Protein 3JYN (pdb70)

Solvent-accessible surface area: 13890 Å² total; per-residue (Å²): 162,7,67,43,4,18,0,58,75,70,26,23,34,138,17,20,80,77,51,67,30,137,40,133,92,40,31,76,101,14,0,11,0,81,4,99,0,0,1,8,7,59,69,3,8,27,54,16,50,26,71,67,111,26,109,132,96,61,2,6,1,1,20,1,0,0,0,40,2,80,32,39,4,148,109,12,128,81,4,141,98,47,23,67,0,0,0,2,16,35,61,43,7,0,0,3,45,11,8,37,2,62,27,40,24,0,5,108,13,63,138,102,6,44,30,70,48,0,0,0,0,0,25,11,0,0,10,0,9,4,0,0,61,79,23,51,109,2,101,103,46,38,32,0,0,2,2,41,0,1,21,17,31,2,4,6,0,0,9,1,0,138,45,32,40,9,71,1,0,0,0,2,31,24,89,122,36,14,63,56,0,104,87,27,16,4,75,51,36,0,13,53,72,145,61,84,9,27,136,65,0,81,91,30,5,115,45,146,64,0,39,0,0,0,2,15,10,1,104,102,7,22,93,33,0,2,46,0,3,16,76,182,6,26,0,0,5,30,11,13,50,40,16,67,38,97,77,62,116,134,50,39,28,67,131,43,78,65,10,132,60,45,118,8,71,22,41,69,52,9,87,61,14,107,65,1,47,77,6,3,90,63,0,34,90,14,28,88,68,61,117,2,120,24,140,66,45,99,94,52,38,2,122,55,0,25,129,1,0,66,50,28,51,39,140,150,29,57,15,12,9,0,0,55,52

InterPro domains:
  IPR002364 Quinone oxidoreductase/zeta-crystallin, conserved site [PS01162] (141-162)
  IPR011032 GroES-like superfamily [SSF50129] (9-142)
  IPR013149 Alcohol dehydrogenase-like, C-terminal [PF00107] (152-279)
  IPR013154 Alcohol dehydrogenase-like, N-terminal [PF08240] (27-110)
  IPR020843 Enoylreductase domain [SM00829] (11-323)
  IPR036291 NAD(P)-binding domain superfamily [SSF51735] (113-267)
  IPR047618 Quinone oxidoreductase-like [cd05286] (3-325)

Sequence (325 aa):
MAKRIQFSTVGGPEVLEYVDFEPEAPGPQAVVVRNKAIGLNFIDTYYRSGLYPAPFLPSGLGAEGAGVVEAVGDEVTRFKVGDRVAYGTGPLGAYSEVHVLPEANLVKLADSVSFEQAAALMLKGLTVQYLLRQTYQVKPGEIILFHAAAGGVGSLACQWAKALGAKLIGTVSSPEKAAHAKALGAWETIDYSHEDVAKRVLELTDGKKCPVVYDGVGQDTWLTSLDSVAPRGLVVSFGNASGPVSGVNLGILAQKDSVYVTRPTLGSYANNAQNLQTMADELFDMLASGKLKVDGIEQYALKDAAKAQIELSARRTTGSTILIP

Nearest PDB structures (foldseek):
  3jyl-assembly1_A  TM=9.995E-01  e=6.421E-67  Pseudomonas syringae pv. tomato
  1qor-assembly1_B  TM=9.922E-01  e=6.712E-49  Escherichia coli
  2j8z-assembly1_A-2  TM=8.723E-01  e=3.211E-27  Homo sapiens
  5bp4-assembly9_R  TM=8.646E-01  e=1.145E-24  Mycolicibacterium smegmatis MC2 155
  5bp4-assembly6_L  TM=8.627E-01  e=2.477E-24  Mycolicibacterium smegmatis MC2 155

Secondary structure (DSSP, 8-state):
-EEEEEBSS-SSGGG-EEEEE-PPPP-TTEEEEEEEEEE-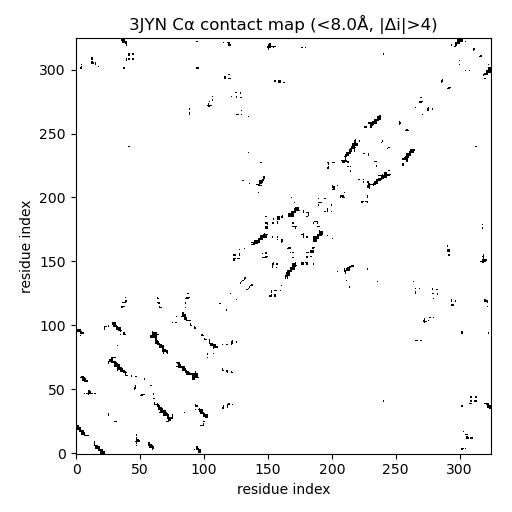-HHHHHHHHTSS--SSSSB-----EEEEEEEE-TT--S--TT-EEEESSSSS--SBSEEEEEGGGEEEPPTTS-HHHHHHHHHHHHHHHHIIIIIS---TT-EEEESSTTSHHHHHHHHHHHHHT-EEEEEESSHHHHHHHHHHT-SEEEETTTS-HHHHHHHHTTT--EEEEEESS-GGGHHHHHTTEEEEEEEEE---TT----S--THHHHHTTS-EEE---HHHHS-STTHHHHHHHHHHHHHHTTSS-----EEEEGGGHHHHHHHHHTT---S-EEEE-

Organism: Pseudomonas syringae pv. tomato (strain ATCC BAA-871 / DC3000) (NCBI:txid223283)

CATH classification: 3.90.180.10 (+1 more: 3.40.50.720)

Structure (mmCIF, N/CA/C/O backbone):
data_3JYN
#
_entry.id   3JYN
#
_cell.length_a   63.317
_cell.length_b   63.317
_cell.length_c   130.374
_cell.angle_alpha   90.00
_cell.angle_beta   90.00
_cell.angle_gamma   120.00
#
_symmetry.space_group_name_H-M   'P 31 2 1'
#
loop_
_entity.id
_entity.type
_entity.pdbx_description
1 polymer 'Quinone oxidoreductase'
2 non-polymer 'NADPH DIHYDRO-NICOTINAMIDE-ADENINE-DINUCLEOTIDE PHOSPHATE'
3 water water
#
loop_
_atom_site.group_PDB
_atom_site.id
_atom_site.type_symbol
_atom_site.label_atom_id
_atom_site.label_alt_id
_atom_site.label_comp_id
_atom_site.label_asym_id
_atom_site.label_entity_id
_atom_site.label_seq_id
_atom_site.pdbx_PDB_ins_code
_atom_site.Cartn_x
_atom_site.Cartn_y
_atom_site.Cartn_z
_atom_site.occupancy
_atom_site.B_iso_or_equiv
_atom_site.auth_seq_id
_atom_site.auth_comp_id
_atom_site.auth_asym_id
_atom_site.auth_atom_id
_atom_site.pdbx_PDB_model_num
ATOM 1 N N . MET A 1 1 ? 30.187 -3.480 -18.784 0.98 51.52 1 MET A N 1
ATOM 2 C CA . MET A 1 1 ? 30.785 -4.101 -17.565 0.98 50.91 1 MET A CA 1
ATOM 3 C C . MET A 1 1 ? 30.987 -3.097 -16.432 0.98 49.88 1 MET A C 1
ATOM 4 O O . MET A 1 1 ? 31.238 -1.913 -16.668 0.98 47.10 1 MET A O 1
ATOM 9 N N . ALA A 1 2 ? 30.878 -3.587 -15.205 1.00 39.32 2 ALA A N 1
ATOM 10 C CA . ALA A 1 2 ? 31.047 -2.758 -14.022 1.00 34.66 2 ALA A CA 1
ATOM 11 C C . ALA A 1 2 ? 31.592 -3.615 -12.885 1.00 27.97 2 ALA A C 1
ATOM 12 O O . ALA A 1 2 ? 31.513 -4.841 -12.933 1.00 32.13 2 ALA A O 1
ATOM 14 N N . LYS A 1 3 ? 32.150 -2.970 -11.867 1.00 24.00 3 LYS A N 1
ATOM 15 C CA . LYS A 1 3 ? 32.694 -3.695 -10.724 1.00 21.18 3 LYS A CA 1
ATOM 16 C C . LYS A 1 3 ? 31.656 -3.842 -9.619 1.00 23.14 3 LYS A C 1
ATOM 17 O O . LYS A 1 3 ? 30.807 -2.974 -9.428 1.00 22.90 3 LYS A O 1
ATOM 23 N N . ARG A 1 4 ? 31.736 -4.948 -8.889 1.00 18.93 4 ARG A N 1
ATOM 24 C CA . ARG A 1 4 ? 30.817 -5.209 -7.794 1.00 20.57 4 ARG A CA 1
ATOM 25 C C . ARG A 1 4 ? 31.507 -6.143 -6.814 1.00 18.38 4 ARG A C 1
ATOM 26 O O . ARG A 1 4 ? 32.525 -6.761 -7.133 1.00 20.21 4 ARG A O 1
ATOM 34 N N . ILE A 1 5 ? 30.934 -6.248 -5.619 1.00 16.39 5 ILE A N 1
ATOM 35 C CA . ILE A 1 5 ? 31.398 -7.193 -4.611 1.00 20.98 5 ILE A CA 1
ATOM 36 C C . ILE A 1 5 ? 30.384 -8.325 -4.505 1.00 23.51 5 ILE A C 1
ATOM 37 O O . ILE A 1 5 ? 29.197 -8.084 -4.284 1.00 16.81 5 ILE A O 1
ATOM 42 N N . GLN A 1 6 ? 30.849 -9.558 -4.673 1.00 19.69 6 GLN A N 1
ATOM 43 C CA . GLN A 1 6 ? 29.952 -10.704 -4.725 1.00 18.24 6 GLN A CA 1
ATOM 44 C C . GLN A 1 6 ? 30.591 -11.890 -4.031 1.00 22.32 6 GLN A C 1
ATOM 45 O O . GLN A 1 6 ? 31.781 -11.877 -3.726 1.00 23.67 6 GLN A O 1
ATOM 51 N N . PHE A 1 7 ? 29.784 -12.910 -3.769 1.00 22.91 7 PHE A N 1
ATOM 52 C CA . PHE A 1 7 ? 30.280 -14.125 -3.154 1.00 18.65 7 PHE A CA 1
ATOM 53 C C . PHE A 1 7 ? 29.647 -15.329 -3.838 1.00 24.28 7 PHE A C 1
ATOM 54 O O . PHE A 1 7 ? 28.446 -15.344 -4.116 1.00 20.38 7 PHE A O 1
ATOM 62 N N . SER A 1 8 ? 30.478 -16.324 -4.131 1.00 28.96 8 SER A N 1
ATOM 63 C CA . SER A 1 8 ? 30.035 -17.540 -4.798 1.00 28.56 8 SER A CA 1
ATOM 64 C C . SER A 1 8 ? 29.663 -18.608 -3.784 1.00 30.24 8 SER A C 1
ATOM 65 O O . SER A 1 8 ? 29.136 -19.658 -4.146 1.00 29.68 8 SER A O 1
ATOM 68 N N . THR A 1 9 ? 29.952 -18.331 -2.516 1.00 29.27 9 THR A N 1
ATOM 69 C CA . THR A 1 9 ? 29.646 -19.249 -1.424 1.00 27.80 9 THR A CA 1
ATOM 70 C C . THR A 1 9 ? 29.584 -18.458 -0.116 1.00 25.59 9 THR A C 1
ATOM 71 O O . THR A 1 9 ? 30.252 -17.434 0.021 1.00 20.39 9 THR A O 1
ATOM 75 N N . VAL A 1 10 ? 28.783 -18.924 0.840 1.00 25.95 10 VAL A N 1
ATOM 76 C CA . VAL A 1 10 ? 28.675 -18.223 2.114 1.00 24.36 10 VAL A CA 1
ATOM 77 C C . VAL A 1 10 ? 29.847 -18.572 3.017 1.00 25.22 10 VAL A C 1
ATOM 78 O O . VAL A 1 10 ? 30.431 -19.649 2.903 1.00 20.02 10 VAL A O 1
ATOM 82 N N . GLY A 1 11 ? 30.199 -17.647 3.905 1.00 23.03 11 GLY A N 1
ATOM 83 C CA . GLY A 1 11 ? 31.305 -17.887 4.81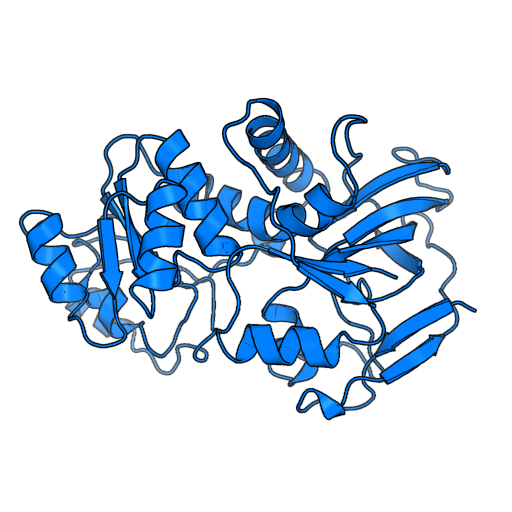3 1.00 24.21 11 GLY A CA 1
ATOM 84 C C . GLY A 1 11 ? 31.815 -16.613 5.453 1.00 25.55 11 GLY A C 1
ATOM 85 O O . GLY A 1 11 ? 31.046 -15.684 5.711 1.00 19.79 11 GLY A O 1
ATOM 86 N N . GLY A 1 12 ? 33.117 -16.570 5.715 1.00 24.06 12 GLY A N 1
ATOM 87 C CA . GLY A 1 12 ? 33.698 -15.393 6.327 1.00 24.31 12 GLY A CA 1
ATOM 88 C C . GLY A 1 12 ? 34.041 -14.345 5.285 1.00 23.73 12 GLY A C 1
ATOM 89 O O . GLY A 1 12 ? 33.735 -14.522 4.103 1.00 24.10 12 GLY A O 1
ATOM 90 N N . PRO A 1 13 ? 34.678 -13.237 5.694 1.00 23.29 13 PRO A N 1
ATOM 91 C CA . PRO A 1 13 ? 35.069 -12.147 4.794 1.00 24.04 13 PRO A CA 1
ATOM 92 C C . PRO A 1 13 ? 35.830 -12.579 3.534 1.00 24.41 13 PRO A C 1
ATOM 93 O O . PRO A 1 13 ? 35.698 -11.950 2.484 1.00 19.72 13 PRO A O 1
ATOM 97 N N . GLU A 1 14 ? 36.617 -13.649 3.635 1.00 21.48 14 GLU A N 1
ATOM 98 C CA . GLU A 1 14 ? 37.405 -14.125 2.496 1.00 20.60 14 GLU A CA 1
ATOM 99 C C . GLU A 1 14 ? 36.540 -14.519 1.305 1.00 19.96 14 GLU A C 1
ATOM 100 O O . GLU A 1 14 ? 37.015 -14.630 0.177 1.00 20.81 14 GLU A O 1
ATOM 106 N N . VAL A 1 15 ? 35.254 -14.712 1.567 1.00 20.34 15 VAL A N 1
ATOM 107 C CA . VAL A 1 15 ? 34.305 -15.106 0.544 1.00 23.91 15 VAL A CA 1
ATOM 108 C C . VAL A 1 15 ? 33.979 -13.981 -0.460 1.00 26.26 15 VAL A C 1
ATOM 109 O O . VAL A 1 15 ? 33.532 -14.242 -1.580 1.00 24.96 15 VAL A O 1
ATOM 113 N N . LEU A 1 16 ? 34.229 -12.736 -0.071 1.00 21.36 16 LEU A N 1
ATOM 114 C CA . LEU A 1 16 ? 33.941 -11.597 -0.939 1.00 23.00 16 LEU A CA 1
ATOM 115 C C . LEU A 1 16 ? 34.955 -11.419 -2.068 1.00 24.75 16 LEU A C 1
ATOM 116 O O . LEU A 1 16 ? 36.162 -11.512 -1.849 1.00 23.10 16 LEU A O 1
ATOM 121 N N . GLU A 1 17 ? 34.455 -11.166 -3.276 1.00 26.08 17 GLU A N 1
ATOM 122 C CA . GLU A 1 17 ? 35.310 -10.965 -4.445 1.00 25.54 17 GLU A CA 1
ATOM 123 C C . GLU A 1 17 ? 34.922 -9.693 -5.189 1.00 28.69 17 GLU A C 1
ATOM 124 O O . GLU A 1 17 ? 33.743 -9.455 -5.446 1.00 27.24 17 GLU A O 1
ATOM 130 N N . TYR A 1 18 ? 35.921 -8.887 -5.537 1.00 29.43 18 TYR A N 1
ATOM 131 C CA . TYR A 1 18 ? 35.705 -7.643 -6.269 1.00 27.23 18 TYR A CA 1
ATOM 132 C C . TYR A 1 18 ? 35.920 -7.957 -7.747 1.00 30.35 18 TYR A C 1
ATOM 133 O O . TYR A 1 18 ? 37.057 -8.048 -8.204 1.00 27.72 18 TYR A O 1
ATOM 142 N N . VAL A 1 19 ? 34.834 -8.114 -8.498 1.00 20.43 19 VAL A N 1
ATOM 143 C CA . VAL A 1 19 ? 34.959 -8.465 -9.906 1.00 28.33 19 VAL A CA 1
ATOM 144 C C . VAL A 1 19 ? 34.001 -7.776 -10.872 1.00 28.35 19 VAL A C 1
ATOM 145 O O . VAL A 1 19 ? 33.094 -7.042 -10.472 1.00 23.79 19 VAL A O 1
ATOM 149 N N . ASP A 1 20 ? 34.228 -8.031 -12.158 1.00 27.09 20 ASP A N 1
ATOM 150 C CA . ASP A 1 20 ? 33.405 -7.492 -13.231 1.00 27.28 20 ASP A CA 1
ATOM 151 C C . ASP A 1 20 ? 32.128 -8.312 -13.355 1.00 27.43 20 ASP A C 1
ATOM 152 O O . ASP A 1 20 ? 32.124 -9.522 -13.122 1.00 21.01 20 ASP A O 1
ATOM 157 N N . PHE A 1 21 ? 31.046 -7.644 -13.723 1.00 20.97 21 PHE A N 1
ATOM 158 C CA . PHE A 1 21 ? 29.764 -8.299 -13.896 1.00 23.54 21 PHE A CA 1
ATOM 159 C C . PHE A 1 21 ? 28.993 -7.449 -14.893 1.00 27.73 21 PHE A C 1
ATOM 160 O O . PHE A 1 21 ? 29.345 -6.291 -15.123 1.00 25.98 21 PHE A O 1
ATOM 168 N N . GLU A 1 22 ? 27.955 -8.022 -15.492 1.00 35.36 22 GLU A N 1
ATOM 169 C CA . GLU A 1 22 ? 27.166 -7.298 -16.472 1.00 32.76 22 GLU A CA 1
ATOM 170 C C . GLU A 1 22 ? 25.800 -6.899 -15.930 1.00 30.75 22 GLU A C 1
ATOM 171 O O . GLU A 1 22 ? 24.909 -7.733 -15.790 1.00 26.82 22 GLU A O 1
ATOM 177 N N . PRO A 1 23 ? 25.618 -5.605 -15.634 1.00 34.03 23 PRO A N 1
ATOM 178 C CA . PRO A 1 23 ? 24.353 -5.087 -15.106 1.00 36.39 23 PRO A CA 1
ATOM 179 C C . PRO A 1 23 ? 23.183 -5.462 -15.998 1.00 38.89 23 PRO A C 1
ATOM 180 O O . PRO A 1 23 ? 23.304 -5.453 -17.221 1.00 34.75 23 PRO A O 1
ATOM 184 N N . GLU A 1 24 ? 22.055 -5.792 -15.385 1.00 41.34 24 GLU A N 1
ATOM 185 C CA . GLU A 1 24 ? 20.851 -6.168 -16.113 1.00 42.74 24 GLU A CA 1
ATOM 186 C C . GLU A 1 24 ? 20.156 -4.937 -16.677 1.00 38.64 24 GLU A C 1
ATOM 187 O O . GLU A 1 24 ? 20.282 -3.841 -16.133 1.00 34.43 24 GLU A O 1
ATOM 193 N N . ALA A 1 25 ? 19.398 -5.132 -17.752 1.00 38.28 25 ALA A N 1
ATOM 194 C CA . ALA A 1 25 ? 18.596 -4.062 -18.330 1.00 37.60 25 ALA A CA 1
ATOM 195 C C . ALA A 1 25 ? 17.356 -3.820 -17.474 1.00 35.13 25 ALA A C 1
ATOM 196 O O . ALA A 1 25 ? 16.568 -4.735 -17.234 1.00 32.13 25 ALA A O 1
ATOM 198 N N . PRO A 1 26 ? 17.193 -2.585 -17.012 1.00 35.68 26 PRO A N 1
ATOM 199 C CA . PRO A 1 26 ? 16.080 -2.227 -16.126 1.00 35.45 26 PRO A CA 1
ATOM 200 C C . PRO A 1 26 ? 14.723 -2.713 -16.631 1.00 38.66 26 PRO A C 1
ATOM 201 O O . PRO A 1 26 ? 14.414 -2.584 -17.816 1.00 34.45 26 PRO A O 1
ATOM 205 N N . GLY A 1 27 ? 13.920 -3.262 -15.727 1.00 34.53 27 GLY A N 1
ATOM 206 C CA . GLY A 1 27 ? 12.572 -3.699 -16.042 1.00 40.90 27 GLY A CA 1
ATOM 207 C C . GLY A 1 27 ? 11.730 -2.467 -16.312 1.00 42.65 27 GLY A C 1
ATOM 208 O O . GLY A 1 27 ? 12.232 -1.346 -16.207 1.00 36.95 27 GLY A O 1
ATOM 209 N N . PRO A 1 28 ? 10.443 -2.630 -16.648 1.00 46.58 28 PRO A N 1
ATOM 210 C CA . PRO A 1 28 ? 9.582 -1.477 -16.924 1.00 46.58 28 PRO A CA 1
ATOM 211 C C . PRO A 1 28 ? 9.494 -0.499 -15.759 1.00 45.62 28 PRO A C 1
ATOM 212 O O . PRO A 1 28 ? 9.386 0.713 -15.953 1.00 45.97 28 PRO A O 1
ATOM 216 N N . GLN A 1 29 ? 9.553 -1.032 -14.543 1.00 39.25 29 GLN A N 1
ATOM 217 C CA . GLN A 1 29 ? 9.467 -0.208 -13.344 1.00 41.24 29 GLN A CA 1
ATOM 218 C C . GLN A 1 29 ? 10.744 -0.245 -12.510 1.00 39.30 29 GLN A C 1
ATOM 219 O O . GLN A 1 29 ? 10.708 -0.034 -11.296 1.00 33.72 29 GLN A O 1
ATOM 225 N N . ALA A 1 30 ? 11.871 -0.509 -13.164 1.00 34.31 30 ALA A N 1
ATOM 226 C CA . ALA A 1 30 ? 13.156 -0.567 -12.477 1.00 22.03 30 ALA A CA 1
ATOM 227 C C . ALA A 1 30 ? 13.979 0.674 -12.783 1.00 29.37 30 ALA A C 1
ATOM 228 O O . ALA A 1 30 ? 13.730 1.375 -13.762 1.00 27.29 30 ALA A O 1
ATOM 230 N N . VAL A 1 31 ? 14.963 0.947 -11.936 1.00 26.73 31 VAL A N 1
ATOM 231 C CA . VAL A 1 31 ? 15.822 2.104 -12.125 1.00 21.46 31 VAL A CA 1
ATOM 232 C C . VAL A 1 31 ? 17.281 1.686 -12.017 1.00 23.51 31 VAL A C 1
ATOM 233 O O . VAL A 1 31 ? 17.647 0.909 -11.140 1.00 20.62 31 VAL A O 1
ATOM 237 N N . VAL A 1 32 ? 18.110 2.194 -12.921 1.00 27.74 32 VAL A N 1
ATOM 238 C CA . VAL A 1 32 ? 19.536 1.881 -12.899 1.00 25.86 32 VAL A CA 1
ATOM 239 C C . VAL A 1 32 ? 20.238 3.034 -12.210 1.00 25.70 32 VAL A C 1
ATOM 240 O O . VAL A 1 32 ? 20.188 4.175 -12.674 1.00 26.20 32 VAL A O 1
ATOM 244 N N . VAL A 1 33 ? 20.893 2.733 -11.091 1.00 21.68 33 VAL A N 1
ATOM 245 C CA . VAL A 1 33 ? 21.591 3.750 -10.330 1.00 18.51 33 VAL A CA 1
ATOM 246 C C . VAL A 1 33 ? 23.109 3.617 -10.380 1.00 23.44 33 VAL A C 1
ATOM 247 O O . VAL A 1 33 ? 23.663 2.538 -10.169 1.00 23.68 33 VAL A O 1
ATOM 251 N N . ARG A 1 34 ? 23.769 4.730 -10.688 1.00 20.35 34 ARG A N 1
ATOM 252 C CA . ARG A 1 34 ? 25.224 4.795 -10.710 1.00 26.72 34 ARG A CA 1
ATOM 253 C C . ARG A 1 34 ? 25.704 5.245 -9.340 1.00 25.65 34 ARG A C 1
ATOM 254 O O . ARG A 1 34 ? 25.803 6.440 -9.062 1.00 26.44 34 ARG A O 1
ATOM 262 N N . ASN A 1 35 ? 25.989 4.273 -8.483 1.00 26.46 35 ASN A N 1
ATOM 263 C CA . ASN A 1 35 ? 26.299 4.539 -7.083 1.00 19.34 35 ASN A CA 1
ATOM 264 C C . ASN A 1 35 ? 27.519 5.432 -6.883 1.00 22.65 35 ASN A C 1
ATOM 265 O O . ASN A 1 35 ? 28.548 5.255 -7.534 1.00 19.34 35 ASN A O 1
ATOM 270 N N . LYS A 1 36 ? 27.392 6.390 -5.970 1.00 20.53 36 LYS A N 1
ATOM 271 C CA . LYS A 1 36 ? 28.493 7.278 -5.621 1.00 22.61 36 LYS A CA 1
ATOM 272 C C . LYS A 1 36 ? 28.933 7.007 -4.187 1.00 22.49 36 LYS A C 1
ATOM 273 O O . LYS A 1 36 ? 30.059 7.318 -3.800 1.00 15.80 36 LYS A O 1
ATOM 279 N N . ALA A 1 37 ? 28.030 6.421 -3.407 1.00 20.99 37 ALA A N 1
ATOM 280 C CA . ALA A 1 37 ? 28.315 6.065 -2.021 1.00 19.69 37 ALA A CA 1
ATOM 281 C C . ALA A 1 37 ? 27.447 4.856 -1.682 1.00 22.16 37 ALA A C 1
ATOM 282 O O . ALA A 1 37 ? 26.276 4.801 -2.055 1.00 16.51 37 ALA A O 1
ATOM 284 N N . ILE A 1 38 ? 28.034 3.896 -0.977 1.00 19.03 38 ILE A N 1
ATOM 285 C CA . ILE A 1 38 ? 27.355 2.659 -0.607 1.00 16.58 38 ILE A CA 1
ATOM 286 C C . ILE A 1 38 ? 27.393 2.458 0.905 1.00 17.51 38 ILE A C 1
ATOM 287 O O . ILE A 1 38 ? 28.417 2.684 1.549 1.00 16.67 38 ILE A O 1
ATOM 292 N N . GLY A 1 39 ? 26.275 2.025 1.473 1.00 14.32 39 GLY A N 1
ATOM 293 C CA . GLY A 1 39 ? 26.242 1.831 2.911 1.00 18.24 39 GLY A CA 1
ATOM 294 C C . GLY A 1 39 ? 26.853 0.527 3.390 1.00 15.01 39 GLY A C 1
ATOM 295 O O . GLY A 1 39 ? 26.980 -0.436 2.633 1.00 19.42 39 GLY A O 1
ATOM 296 N N . LEU A 1 40 ? 27.254 0.518 4.654 1.00 15.77 40 LEU A N 1
ATOM 297 C CA . LEU A 1 40 ? 27.817 -0.661 5.301 1.00 16.06 40 LEU A CA 1
ATOM 298 C C . LEU A 1 40 ? 26.863 -0.967 6.458 1.00 15.57 40 LEU A C 1
ATOM 299 O O . LEU A 1 40 ? 26.670 -0.134 7.346 1.00 12.86 40 LEU A O 1
ATOM 304 N N . ASN A 1 41 ? 26.265 -2.155 6.441 1.00 15.06 41 ASN A N 1
ATOM 305 C CA . ASN A 1 41 ? 25.314 -2.544 7.473 1.00 16.06 41 ASN A CA 1
ATOM 306 C C . ASN A 1 41 ? 25.585 -3.951 7.981 1.00 16.31 41 ASN A C 1
ATOM 307 O O . ASN A 1 41 ? 26.010 -4.829 7.230 1.00 20.28 41 ASN A O 1
ATOM 312 N N . PHE A 1 42 ? 25.312 -4.164 9.258 1.00 16.95 42 PHE A N 1
ATOM 313 C CA . PHE A 1 42 ? 25.564 -5.452 9.875 1.00 20.51 42 PHE A CA 1
ATOM 314 C C . PHE A 1 42 ? 24.899 -6.596 9.109 1.00 22.14 42 PHE A C 1
ATOM 315 O O . PHE A 1 42 ? 25.479 -7.671 8.967 1.00 23.26 42 PHE A O 1
ATOM 323 N N . ILE A 1 43 ? 23.696 -6.365 8.594 1.00 21.15 43 ILE A N 1
ATOM 324 C CA . ILE A 1 43 ? 22.997 -7.408 7.851 1.00 21.39 43 ILE A CA 1
ATOM 325 C C . ILE A 1 43 ? 23.799 -7.884 6.631 1.00 23.80 43 ILE A C 1
ATOM 326 O O . ILE A 1 43 ? 23.613 -9.005 6.153 1.00 20.51 43 ILE A O 1
ATOM 331 N N . ASP A 1 44 ? 24.699 -7.039 6.134 1.00 23.68 44 ASP A N 1
ATOM 332 C CA . ASP A 1 44 ? 25.518 -7.401 4.978 1.00 20.35 44 ASP A CA 1
ATOM 333 C C . ASP A 1 44 ? 26.369 -8.617 5.317 1.00 19.95 44 ASP A C 1
ATOM 334 O O . ASP A 1 44 ? 26.615 -9.477 4.472 1.00 16.37 44 ASP A O 1
ATOM 339 N N . THR A 1 45 ? 26.825 -8.674 6.562 1.00 20.23 45 THR A N 1
ATOM 340 C CA . THR A 1 45 ? 27.663 -9.773 7.011 1.00 22.54 45 THR A CA 1
ATOM 341 C C . THR A 1 45 ? 26.849 -11.052 7.161 1.00 24.61 45 THR A C 1
ATOM 342 O O . THR A 1 45 ? 27.383 -12.152 7.011 1.00 26.99 45 THR A O 1
ATOM 346 N N . TYR A 1 46 ? 25.557 -10.905 7.445 1.00 24.54 46 TYR A N 1
ATOM 347 C CA . TYR A 1 46 ? 24.681 -12.064 7.619 1.00 25.55 46 TYR A CA 1
ATOM 348 C C . TYR A 1 46 ? 24.334 -12.734 6.304 1.00 27.25 46 TYR A C 1
ATOM 349 O O . TYR A 1 46 ? 24.153 -13.950 6.254 1.00 19.09 46 TYR A O 1
ATOM 358 N N . TYR A 1 47 ? 24.215 -11.945 5.243 1.00 22.52 47 TYR A N 1
ATOM 359 C CA . TYR A 1 47 ? 23.929 -12.522 3.941 1.00 21.33 47 TYR A CA 1
ATOM 360 C C . TYR A 1 47 ? 25.196 -13.235 3.504 1.00 17.50 47 TYR A C 1
ATOM 361 O O . TYR A 1 47 ? 25.151 -14.357 3.011 1.00 26.19 47 TYR A O 1
ATOM 370 N N . ARG A 1 48 ? 26.337 -12.591 3.721 1.00 24.32 48 ARG A N 1
ATOM 371 C CA . ARG A 1 48 ? 27.614 -13.186 3.344 1.00 20.33 48 ARG A CA 1
ATOM 372 C C . ARG A 1 48 ? 27.913 -14.451 4.153 1.00 20.02 48 ARG A C 1
ATOM 373 O O . ARG A 1 48 ? 28.481 -15.406 3.620 1.00 19.65 48 ARG A O 1
ATOM 381 N N . SER A 1 49 ? 27.512 -14.471 5.423 1.00 19.84 49 SER A N 1
ATOM 382 C CA . SER A 1 49 ? 27.756 -15.635 6.278 1.00 20.39 49 SER A CA 1
ATOM 383 C C . SER A 1 49 ? 26.738 -16.749 6.040 1.00 24.77 49 SER A C 1
ATOM 384 O O . SER A 1 49 ? 26.949 -17.891 6.448 1.00 19.64 49 SER A O 1
ATOM 387 N N . GLY A 1 50 ? 25.632 -16.410 5.387 1.00 24.40 50 GLY A N 1
ATOM 388 C CA . GLY A 1 50 ? 24.609 -17.400 5.111 1.00 26.38 50 GLY A CA 1
ATOM 389 C C . GLY A 1 50 ? 23.485 -17.435 6.131 1.00 28.51 50 GLY A C 1
ATOM 390 O O . GLY A 1 50 ? 22.569 -18.250 6.011 1.00 32.56 50 GLY A O 1
ATOM 391 N N . LEU A 1 51 ? 23.545 -16.565 7.136 1.00 25.72 51 LEU A N 1
ATOM 392 C CA . LEU A 1 51 ? 22.501 -16.525 8.157 1.00 27.85 51 LEU A CA 1
ATOM 393 C C . LEU A 1 51 ? 21.197 -16.214 7.432 1.00 26.85 51 LEU A C 1
ATOM 394 O O . LEU A 1 51 ? 20.121 -16.648 7.837 1.00 25.79 51 LEU A O 1
ATOM 399 N N . TYR A 1 52 ? 21.308 -15.453 6.348 1.00 23.06 52 TYR A N 1
ATOM 400 C CA . TYR A 1 52 ? 20.164 -15.129 5.505 1.00 30.01 52 TYR A CA 1
ATOM 401 C C . TYR A 1 52 ? 20.483 -15.517 4.068 1.00 32.47 52 TYR A C 1
ATOM 402 O O . TYR A 1 52 ? 21.305 -14.877 3.412 1.00 36.94 52 TYR A O 1
ATOM 411 N N . PRO A 1 53 ? 19.839 -16.574 3.582 1.00 31.81 53 PRO A N 1
ATOM 412 C CA . PRO A 1 53 ? 20.161 -17.114 2.260 1.00 32.18 53 PRO A CA 1
ATOM 413 C C . PRO A 1 53 ? 19.870 -16.156 1.115 1.00 31.04 53 PRO A C 1
ATOM 414 O O . PRO A 1 53 ? 18.923 -15.371 1.167 1.00 34.08 53 PRO A O 1
ATOM 418 N N . ALA A 1 54 ? 20.703 -16.219 0.086 1.00 27.12 54 ALA A N 1
ATOM 419 C CA . ALA A 1 54 ? 20.524 -15.379 -1.086 1.00 23.80 54 ALA A CA 1
ATOM 420 C C . ALA A 1 54 ? 19.682 -16.186 -2.069 1.00 22.05 54 ALA A C 1
ATOM 421 O O . ALA A 1 54 ? 19.559 -17.404 -1.929 1.00 23.98 54 ALA A O 1
ATOM 423 N N . PRO A 1 55 ? 19.067 -15.518 -3.058 1.00 22.83 55 PRO A N 1
ATOM 424 C CA . PRO A 1 55 ? 18.251 -16.260 -4.022 1.00 21.72 55 PRO A CA 1
ATOM 425 C C . PRO A 1 55 ? 19.079 -17.113 -4.979 1.00 22.55 55 PRO A C 1
ATOM 426 O O . PRO A 1 55 ? 18.563 -18.042 -5.594 1.00 25.87 55 PRO A O 1
ATOM 430 N N . PHE A 1 56 ? 20.367 -16.807 -5.087 1.00 22.47 56 PHE A N 1
ATOM 431 C CA . PHE A 1 56 ? 21.252 -17.558 -5.971 1.00 24.97 56 PHE A CA 1
ATOM 432 C C . PHE A 1 56 ? 22.710 -17.148 -5.806 1.00 24.17 56 PHE A C 1
ATOM 433 O O . PHE A 1 56 ? 23.012 -16.072 -5.284 1.00 25.27 56 PHE A O 1
ATOM 441 N N . LEU A 1 57 ? 23.607 -18.018 -6.259 1.00 16.77 57 LEU A N 1
ATOM 442 C CA . LEU A 1 57 ? 25.044 -17.779 -6.177 1.00 17.21 57 LEU A CA 1
ATOM 443 C C . LEU A 1 57 ? 25.630 -17.849 -7.583 1.00 18.01 57 LEU A C 1
ATOM 444 O O . LEU A 1 57 ? 25.223 -18.686 -8.385 1.00 19.26 57 LEU A O 1
ATOM 449 N N . PRO A 1 58 ? 26.587 -16.964 -7.905 1.00 22.49 58 PRO A N 1
ATOM 450 C CA . PRO A 1 58 ? 27.127 -15.925 -7.025 1.00 21.58 58 PRO A CA 1
ATOM 451 C C . PRO A 1 58 ? 26.096 -14.836 -6.756 1.00 24.94 58 PRO A C 1
ATOM 452 O O . PRO A 1 58 ? 25.254 -14.544 -7.600 1.00 24.75 58 PRO A O 1
ATOM 456 N N . SER A 1 59 ? 26.172 -14.231 -5.578 1.00 24.93 59 SER A N 1
ATOM 457 C CA . SER A 1 59 ? 25.229 -13.189 -5.206 1.00 18.40 59 SER A CA 1
ATOM 458 C C . SER A 1 59 ? 25.887 -11.853 -4.929 1.00 24.12 59 SER A C 1
ATOM 459 O O . SER A 1 59 ? 27.026 -11.793 -4.471 1.00 15.96 59 SER A O 1
ATOM 462 N N . GLY A 1 60 ? 25.174 -10.782 -5.254 1.00 22.45 60 GLY A N 1
ATOM 463 C CA . GLY A 1 60 ? 25.631 -9.449 -4.933 1.00 19.81 60 GLY A CA 1
ATOM 464 C C . GLY A 1 60 ? 25.396 -9.271 -3.452 1.00 21.83 60 GLY A C 1
ATOM 465 O O . GLY A 1 60 ? 24.973 -10.207 -2.774 1.00 19.43 60 GLY A O 1
ATOM 466 N N . LEU A 1 61 ? 25.662 -8.079 -2.939 1.00 18.37 61 LEU A N 1
ATOM 467 C CA . LEU A 1 61 ? 25.434 -7.832 -1.521 1.00 20.41 61 LEU A CA 1
ATOM 468 C C . LEU A 1 61 ? 25.093 -6.363 -1.297 1.00 16.57 61 LEU A C 1
ATOM 469 O O . LEU A 1 61 ? 25.407 -5.515 -2.129 1.00 17.96 61 LEU A O 1
ATOM 474 N N . GLY A 1 62 ? 24.445 -6.066 -0.175 1.00 13.78 62 GLY A N 1
ATOM 475 C CA . GLY A 1 62 ? 24.107 -4.686 0.138 1.00 15.19 62 GLY A CA 1
ATOM 476 C C . GLY A 1 62 ? 22.754 -4.196 -0.346 1.00 18.30 62 GLY A C 1
ATOM 477 O O . GLY A 1 62 ? 22.318 -4.519 -1.455 1.00 15.25 62 GLY A O 1
ATOM 478 N N . ALA A 1 63 ? 22.092 -3.395 0.484 1.00 16.77 63 ALA A N 1
ATOM 479 C CA . ALA A 1 63 ? 20.783 -2.852 0.133 1.00 17.27 63 ALA A CA 1
ATOM 480 C C . ALA A 1 63 ? 20.672 -1.354 0.411 1.00 19.25 63 ALA A C 1
ATOM 481 O O . ALA A 1 63 ? 19.574 -0.799 0.406 1.00 19.44 63 ALA A O 1
ATOM 483 N N . GLU A 1 64 ? 21.805 -0.696 0.645 1.00 16.46 64 GLU A N 1
ATOM 484 C CA . GLU A 1 64 ? 21.794 0.740 0.913 1.00 18.58 64 GLU A CA 1
ATOM 485 C C . GLU A 1 64 ? 22.806 1.472 0.052 1.00 20.53 64 GLU A C 1
ATOM 486 O O . GLU A 1 64 ? 23.937 1.019 -0.114 1.00 19.62 64 GLU A O 1
ATOM 492 N N . GLY A 1 65 ? 22.393 2.611 -0.490 1.00 19.29 65 GLY A N 1
ATOM 493 C CA . GLY A 1 65 ? 23.286 3.385 -1.323 1.00 20.05 65 GLY A CA 1
ATOM 494 C C . GLY A 1 65 ? 22.665 4.672 -1.817 1.00 18.89 65 GLY A C 1
ATOM 495 O O . GLY A 1 65 ? 21.493 4.956 -1.551 1.00 16.07 65 GLY A O 1
ATOM 496 N N . ALA A 1 66 ? 23.457 5.452 -2.543 1.00 19.63 66 ALA A N 1
ATOM 497 C CA . ALA A 1 66 ? 23.006 6.720 -3.092 1.00 19.70 66 ALA A CA 1
ATOM 498 C C . ALA A 1 66 ? 23.844 7.040 -4.322 1.00 21.00 66 ALA A C 1
ATOM 499 O O . ALA A 1 66 ? 25.058 6.803 -4.340 1.00 18.96 66 ALA A O 1
ATOM 501 N N . GLY A 1 67 ? 23.200 7.579 -5.352 1.00 19.62 67 GLY A N 1
ATOM 502 C CA . GLY A 1 67 ? 23.925 7.914 -6.564 1.00 20.15 67 GLY A CA 1
ATOM 503 C C . GLY A 1 67 ? 23.077 8.632 -7.593 1.00 21.72 67 GLY A C 1
ATOM 504 O O . GLY A 1 67 ? 22.044 9.222 -7.264 1.00 19.71 67 GLY A O 1
ATOM 505 N N . VAL A 1 68 ? 23.516 8.576 -8.847 1.00 25.19 68 VAL A N 1
ATOM 506 C CA . VAL A 1 68 ? 22.811 9.227 -9.939 1.00 24.72 68 VAL A CA 1
ATOM 507 C C . VAL A 1 68 ? 22.056 8.216 -10.796 1.00 27.48 68 VAL A C 1
ATOM 508 O O . VAL A 1 68 ? 22.571 7.135 -11.086 1.00 29.54 68 VAL A O 1
ATOM 512 N N . VAL A 1 69 ? 20.832 8.566 -11.189 1.00 22.91 69 VAL A N 1
ATOM 513 C CA . VAL A 1 69 ? 20.024 7.694 -12.036 1.00 26.95 69 VAL A CA 1
ATOM 514 C C . VAL A 1 69 ? 20.684 7.683 -13.408 1.00 33.40 69 VAL A C 1
ATOM 515 O O . VAL A 1 69 ? 20.947 8.743 -13.981 1.00 37.04 69 VAL A O 1
ATOM 519 N N . GLU A 1 70 ? 20.949 6.490 -13.933 1.00 32.50 70 GLU A N 1
ATOM 520 C CA . GLU A 1 70 ? 21.605 6.360 -15.228 1.00 35.80 70 GLU A CA 1
ATOM 521 C C . GLU A 1 70 ? 20.652 5.877 -16.313 1.00 38.87 70 GLU A C 1
ATOM 522 O O . GLU A 1 70 ? 20.776 6.261 -17.478 1.00 44.20 70 GLU A O 1
ATOM 528 N N . ALA A 1 71 ? 19.705 5.031 -15.928 1.00 35.65 71 ALA A N 1
ATOM 529 C CA . ALA A 1 71 ? 18.714 4.501 -16.852 1.00 36.05 71 ALA A CA 1
ATOM 530 C C . ALA A 1 71 ? 17.403 4.341 -16.102 1.00 40.57 71 ALA A C 1
ATOM 531 O O . ALA A 1 71 ? 17.388 4.165 -14.884 1.00 36.31 71 ALA A O 1
ATOM 533 N N . VAL A 1 72 ? 16.305 4.398 -16.844 1.00 41.21 72 VAL A N 1
ATOM 534 C CA . VAL A 1 72 ? 14.975 4.272 -16.270 1.00 41.15 72 VAL A CA 1
ATOM 535 C C . VAL A 1 72 ? 14.117 3.325 -17.104 1.00 41.66 72 VAL A C 1
ATOM 536 O O . VAL A 1 72 ? 14.237 3.287 -18.329 1.00 39.87 72 VAL A O 1
ATOM 540 N N . GLY A 1 73 ? 13.265 2.552 -16.436 1.00 36.53 73 GLY A N 1
ATOM 541 C CA . GLY A 1 73 ? 12.385 1.642 -17.146 1.00 41.86 73 GLY A CA 1
ATOM 542 C C . GLY A 1 73 ? 11.352 2.460 -17.902 1.00 43.19 73 GLY A C 1
ATOM 543 O O . GLY A 1 73 ? 11.110 3.615 -17.559 1.00 39.37 73 GLY A O 1
ATOM 544 N N . ASP A 1 74 ? 10.738 1.877 -18.927 1.00 48.42 74 ASP A N 1
ATOM 545 C CA . ASP A 1 74 ? 9.746 2.603 -19.718 1.00 53.75 74 ASP A CA 1
ATOM 546 C C . ASP A 1 74 ? 8.527 3.091 -18.938 1.00 52.06 74 ASP A C 1
ATOM 547 O O . ASP A 1 74 ? 7.926 4.105 -19.297 1.00 49.68 74 ASP A O 1
ATOM 552 N N . GLU A 1 75 ? 8.164 2.382 -17.873 1.00 49.57 75 GLU A N 1
ATOM 553 C CA . GLU A 1 75 ? 7.005 2.765 -17.072 1.00 47.45 75 GLU A CA 1
ATOM 554 C C . GLU A 1 75 ? 7.326 3.672 -15.894 1.00 43.89 75 GLU A C 1
ATOM 555 O O . GLU A 1 75 ? 6.439 4.020 -15.117 1.00 42.99 75 GLU A O 1
ATOM 561 N N . VAL A 1 76 ? 8.586 4.062 -15.758 1.00 39.18 76 VAL A N 1
ATOM 562 C CA . VAL A 1 76 ? 8.979 4.929 -14.658 1.00 34.32 76 VAL A CA 1
ATOM 563 C C . VAL A 1 76 ? 8.791 6.394 -15.026 1.00 36.96 76 VAL A C 1
ATOM 564 O O . VAL A 1 76 ? 9.247 6.847 -16.072 1.00 33.15 76 VAL A O 1
ATOM 568 N N . THR A 1 77 ? 8.120 7.133 -14.152 1.00 36.59 77 THR A N 1
ATOM 569 C CA . THR A 1 77 ? 7.874 8.547 -14.391 1.00 39.33 77 THR A CA 1
ATOM 570 C C . THR A 1 77 ? 8.365 9.421 -13.239 1.00 34.49 77 THR A C 1
ATOM 571 O O . THR A 1 77 ? 8.591 10.615 -13.419 1.00 39.53 77 THR A O 1
ATOM 575 N N . ARG A 1 78 ? 8.535 8.829 -12.061 1.00 33.36 78 ARG A N 1
ATOM 576 C CA . ARG A 1 78 ? 9.004 9.578 -10.896 1.00 32.52 78 ARG A CA 1
ATOM 577 C C . ARG A 1 78 ? 10.450 10.018 -11.054 1.00 33.35 78 ARG A C 1
ATOM 578 O O . ARG A 1 78 ? 10.853 11.076 -10.569 1.00 29.06 78 ARG A O 1
ATOM 586 N N . PHE A 1 79 ? 11.237 9.189 -11.726 1.00 31.72 79 PHE A N 1
ATOM 587 C CA . PHE A 1 79 ? 12.650 9.475 -11.902 1.00 26.25 79 PHE A CA 1
ATOM 588 C C . PHE A 1 79 ? 13.051 9.610 -13.362 1.00 26.05 79 PHE A C 1
ATOM 589 O O . PHE A 1 79 ? 12.453 8.999 -14.243 1.00 29.00 79 PHE A O 1
ATOM 597 N N . LYS A 1 80 ? 14.074 10.417 -13.606 1.00 27.10 80 LYS A N 1
ATOM 598 C CA . LYS A 1 80 ? 14.596 10.609 -14.951 1.00 30.20 80 LYS A CA 1
ATOM 599 C C . LYS A 1 80 ? 16.117 10.597 -14.829 1.00 32.36 80 LYS A C 1
ATOM 600 O O . LYS A 1 80 ? 16.657 10.857 -13.752 1.00 28.59 80 LYS A O 1
ATOM 606 N N . VAL A 1 81 ? 16.805 10.292 -15.921 1.00 28.87 81 VAL A N 1
ATOM 607 C CA . VAL A 1 81 ? 18.260 10.250 -15.908 1.00 30.42 81 VAL A CA 1
ATOM 608 C C . VAL A 1 81 ? 18.820 11.518 -15.280 1.00 31.13 81 VAL A C 1
ATOM 609 O O . VAL A 1 81 ? 18.332 12.617 -15.539 1.00 29.39 81 VAL A O 1
ATOM 613 N N . GLY A 1 82 ? 19.831 11.359 -14.433 1.00 27.74 82 GLY A N 1
ATOM 614 C CA . GLY A 1 82 ? 20.436 12.509 -13.789 1.00 30.90 82 GLY A CA 1
ATOM 615 C C . GLY A 1 82 ? 19.943 12.765 -12.377 1.00 28.24 82 GLY A C 1
ATOM 616 O O . GLY A 1 82 ? 20.620 13.432 -11.592 1.00 32.58 82 GLY A O 1
ATOM 617 N N . ASP A 1 83 ? 18.765 12.247 -12.047 1.00 30.65 83 ASP A N 1
ATOM 618 C CA . ASP A 1 83 ? 18.211 12.435 -10.710 1.00 29.55 83 ASP A CA 1
ATOM 619 C C . ASP A 1 83 ? 19.128 11.872 -9.630 1.00 29.66 83 ASP A C 1
ATOM 620 O O . ASP A 1 83 ? 19.706 10.799 -9.796 1.00 29.41 83 ASP A O 1
ATOM 625 N N . ARG A 1 84 ? 19.261 12.604 -8.529 1.00 28.22 84 ARG A N 1
ATOM 626 C CA . ARG A 1 84 ? 20.075 12.155 -7.405 1.00 28.20 84 ARG A CA 1
ATOM 627 C C . ARG A 1 84 ? 19.202 11.411 -6.403 1.00 27.24 84 ARG A C 1
ATOM 628 O O . ARG A 1 84 ? 18.326 12.003 -5.772 1.00 28.27 84 ARG A O 1
ATOM 636 N N . VAL A 1 85 ? 19.438 10.111 -6.263 1.00 25.92 85 VAL A N 1
ATOM 637 C CA . VAL A 1 85 ? 18.609 9.284 -5.394 1.00 21.29 85 VAL A CA 1
ATOM 638 C C . VAL A 1 85 ? 19.355 8.491 -4.319 1.00 18.96 85 VAL A C 1
ATOM 639 O O . VAL A 1 85 ? 20.586 8.411 -4.317 1.00 14.91 85 VAL A O 1
ATOM 643 N N . ALA A 1 86 ? 18.579 7.912 -3.409 1.00 16.07 86 ALA A N 1
ATOM 644 C CA . ALA A 1 86 ? 19.103 7.103 -2.316 1.00 19.93 86 ALA A CA 1
ATOM 645 C C . ALA A 1 86 ? 18.125 5.969 -2.018 1.00 22.28 86 ALA A C 1
ATOM 646 O O . ALA A 1 86 ? 16.939 6.061 -2.334 1.00 16.40 86 ALA A O 1
ATOM 648 N N . TYR A 1 87 ? 18.623 4.897 -1.414 1.00 19.02 87 TYR A N 1
ATOM 649 C CA . TYR A 1 87 ? 17.771 3.760 -1.084 1.00 15.09 87 TYR A CA 1
ATOM 650 C C . TYR A 1 87 ? 18.328 3.022 0.126 1.00 17.22 87 TYR A C 1
ATOM 651 O O . TYR A 1 87 ? 19.535 3.038 0.374 1.00 16.74 87 TYR A O 1
ATOM 660 N N . GLY A 1 88 ? 17.441 2.398 0.892 1.00 16.07 88 GLY A N 1
ATOM 661 C CA . GLY A 1 88 ? 17.868 1.667 2.067 1.00 13.88 88 GLY A CA 1
ATOM 662 C C . GLY A 1 88 ? 17.156 0.333 2.170 1.00 16.16 88 GLY A C 1
ATOM 663 O O . GLY A 1 88 ? 17.258 -0.355 3.182 1.00 16.86 88 GLY A O 1
ATOM 664 N N . THR A 1 89 ? 16.429 -0.020 1.114 1.00 16.25 89 THR A N 1
ATOM 665 C CA . THR A 1 89 ? 15.689 -1.273 1.048 1.00 20.65 89 THR A CA 1
ATOM 666 C C . THR A 1 89 ? 15.726 -1.770 -0.400 1.00 25.77 89 THR A C 1
ATOM 667 O O . THR A 1 89 ? 16.096 -1.029 -1.314 1.00 24.57 89 THR A O 1
ATOM 671 N N . GLY A 1 90 ? 15.338 -3.022 -0.606 1.00 23.35 90 GLY A N 1
ATOM 672 C CA . GLY A 1 90 ? 15.332 -3.570 -1.949 1.00 28.57 90 GLY A CA 1
ATOM 673 C C . GLY A 1 90 ? 16.194 -4.810 -2.095 1.00 26.30 90 GLY A C 1
ATOM 674 O O . GLY A 1 90 ? 16.659 -5.369 -1.100 1.00 18.67 90 GLY A O 1
ATOM 675 N N . PRO A 1 91 ? 16.435 -5.258 -3.337 1.00 23.11 91 PRO A N 1
ATOM 676 C CA . PRO A 1 91 ? 17.244 -6.445 -3.621 1.00 23.41 91 PRO A CA 1
ATOM 677 C C . PRO A 1 91 ? 18.728 -6.251 -3.313 1.00 23.65 91 PRO A C 1
ATOM 678 O O . PRO A 1 91 ? 19.207 -5.123 -3.170 1.00 21.17 91 PRO A O 1
ATOM 682 N N . LEU A 1 92 ? 19.448 -7.362 -3.203 1.00 22.27 92 LEU A N 1
ATOM 683 C CA . LEU A 1 92 ? 20.882 -7.325 -2.936 1.00 21.68 92 LEU A CA 1
ATOM 684 C C . LEU A 1 92 ? 21.591 -6.717 -4.138 1.00 22.38 92 LEU A C 1
ATOM 685 O O . LEU A 1 92 ? 21.080 -6.777 -5.255 1.00 19.81 92 LEU A O 1
ATOM 690 N N . GLY A 1 93 ? 22.760 -6.126 -3.910 1.00 20.19 93 GLY A N 1
ATOM 691 C CA . GLY A 1 93 ? 23.507 -5.547 -5.012 1.00 19.28 93 GLY A CA 1
ATOM 692 C C . GLY A 1 93 ? 24.049 -4.139 -4.840 1.00 18.69 93 GLY A C 1
ATOM 693 O O . GLY A 1 93 ? 24.705 -3.625 -5.747 1.00 17.91 93 GLY A O 1
ATOM 694 N N . ALA A 1 94 ? 23.782 -3.510 -3.698 1.00 14.14 94 ALA A N 1
ATOM 695 C CA . ALA A 1 94 ? 24.257 -2.150 -3.442 1.00 14.39 94 ALA A CA 1
ATOM 696 C C . ALA A 1 94 ? 25.780 -2.056 -3.542 1.00 16.36 94 ALA A C 1
ATOM 697 O O . ALA A 1 94 ? 26.328 -1.014 -3.908 1.00 15.72 94 ALA A O 1
ATOM 699 N N . TYR A 1 95 ? 26.457 -3.148 -3.203 1.00 11.89 95 TYR A N 1
ATOM 700 C CA . TYR A 1 95 ? 27.916 -3.206 -3.262 1.00 19.96 95 TYR A CA 1
ATOM 701 C C . TYR A 1 95 ? 28.372 -3.278 -4.721 1.00 19.64 95 TYR A C 1
ATOM 702 O O . TYR A 1 95 ? 29.027 -4.243 -5.124 1.00 17.97 95 TYR A O 1
ATOM 711 N N . SER A 1 96 ? 28.034 -2.260 -5.506 1.00 22.97 96 SER A N 1
ATOM 712 C CA . SER A 1 96 ? 28.396 -2.242 -6.923 1.00 21.89 96 SER A CA 1
ATOM 713 C C . SER A 1 96 ? 28.510 -0.826 -7.469 1.00 25.97 96 SER A C 1
ATOM 714 O O . SER A 1 96 ? 28.052 0.130 -6.843 1.00 22.62 96 SER A O 1
ATOM 717 N N . GLU A 1 97 ? 29.118 -0.702 -8.646 1.00 21.06 97 GLU A N 1
ATOM 718 C CA . GLU A 1 97 ? 29.257 0.596 -9.301 1.00 19.38 97 GLU A CA 1
ATOM 719 C C . GLU A 1 97 ? 27.910 0.951 -9.909 1.00 16.81 97 GLU A C 1
ATOM 720 O O . GLU A 1 97 ? 27.556 2.122 -10.044 1.00 20.82 97 GLU A O 1
ATOM 726 N N . VAL A 1 98 ? 27.162 -0.086 -10.265 1.00 19.43 98 VAL A N 1
ATOM 727 C CA . VAL A 1 98 ? 25.849 0.068 -10.863 1.00 19.82 98 VAL A CA 1
ATOM 728 C C . VAL A 1 98 ? 24.888 -0.916 -10.211 1.00 23.07 98 VAL A C 1
ATOM 729 O O . VAL A 1 98 ? 25.145 -2.123 -10.180 1.00 20.77 98 VAL A O 1
ATOM 733 N N . HIS A 1 99 ? 23.784 -0.387 -9.692 1.00 22.79 99 HIS A N 1
ATOM 734 C CA . HIS A 1 99 ? 22.763 -1.186 -9.020 1.00 20.46 99 HIS A CA 1
ATOM 735 C C . HIS A 1 99 ? 21.397 -0.953 -9.668 1.00 18.08 99 HIS A C 1
ATOM 736 O O . HIS A 1 99 ? 21.007 0.187 -9.914 1.00 20.04 99 HIS A O 1
ATOM 743 N N . VAL A 1 100 ? 20.680 -2.039 -9.940 1.00 20.41 100 VAL A N 1
ATOM 744 C CA . VAL A 1 100 ? 19.358 -1.972 -10.563 1.00 20.65 100 VAL A CA 1
ATOM 745 C C . VAL A 1 100 ? 18.295 -2.430 -9.569 1.00 22.45 100 VAL A C 1
ATOM 746 O O . VAL A 1 100 ? 18.381 -3.527 -9.027 1.00 19.54 100 VAL A O 1
ATOM 750 N N . LEU A 1 101 ? 17.286 -1.597 -9.335 1.00 18.82 101 LEU A N 1
ATOM 751 C CA . LEU A 1 101 ? 16.248 -1.957 -8.376 1.00 19.27 101 LEU A CA 1
ATOM 752 C C . LEU A 1 101 ? 14.918 -1.277 -8.701 1.00 20.96 101 LEU A C 1
ATOM 753 O O . LEU A 1 101 ? 14.873 -0.324 -9.474 1.00 26.32 101 LEU A O 1
ATOM 758 N N . PRO A 1 102 ? 13.819 -1.765 -8.107 1.00 22.42 102 PRO A N 1
ATOM 759 C CA . PRO A 1 102 ? 12.479 -1.204 -8.326 1.00 25.11 102 PRO A CA 1
ATOM 760 C C . PRO A 1 102 ? 12.436 0.264 -7.912 1.00 27.96 102 PRO A C 1
ATOM 761 O O . PRO A 1 102 ? 13.057 0.643 -6.916 1.00 25.70 102 PRO A O 1
ATOM 765 N N . GLU A 1 103 ? 11.703 1.085 -8.666 1.00 22.50 103 GLU A N 1
ATOM 766 C CA . GLU A 1 103 ? 11.596 2.512 -8.360 1.00 24.77 103 GLU A CA 1
ATOM 767 C C . GLU A 1 103 ? 10.970 2.707 -6.983 1.00 25.42 103 GLU A C 1
ATOM 768 O O . GLU A 1 103 ? 11.109 3.766 -6.362 1.00 24.61 103 GLU A O 1
ATOM 774 N N . ALA A 1 104 ? 10.282 1.673 -6.514 1.00 18.36 104 ALA A N 1
ATOM 775 C CA . ALA A 1 104 ? 9.616 1.719 -5.221 1.00 26.24 104 ALA A CA 1
ATOM 776 C C . ALA A 1 104 ? 10.573 1.826 -4.039 1.00 22.75 104 ALA A C 1
ATOM 777 O O . ALA A 1 104 ? 10.181 2.240 -2.952 1.00 21.36 104 ALA A O 1
ATOM 779 N N . ASN A 1 105 ? 11.829 1.457 -4.246 1.00 23.25 105 ASN A N 1
ATOM 780 C CA . ASN A 1 105 ? 12.803 1.511 -3.166 1.00 23.09 105 ASN A CA 1
ATOM 781 C C . ASN A 1 105 ? 13.622 2.792 -3.155 1.00 21.99 105 ASN A C 1
ATOM 782 O O . ASN A 1 105 ? 14.471 2.981 -2.286 1.00 27.90 105 ASN A O 1
ATOM 787 N N . LEU A 1 106 ? 13.352 3.678 -4.106 1.00 16.41 106 LEU A N 1
ATOM 788 C CA . LEU A 1 106 ? 14.096 4.927 -4.221 1.00 19.71 106 LEU A CA 1
ATOM 789 C C . LEU A 1 106 ? 13.399 6.174 -3.701 1.00 24.85 106 LEU A C 1
ATOM 790 O O . LEU A 1 106 ? 12.174 6.265 -3.680 1.00 20.83 106 LEU A O 1
ATOM 795 N N . VAL A 1 107 ? 14.207 7.138 -3.272 1.00 20.76 107 VAL A N 1
ATOM 796 C CA . VAL A 1 107 ? 13.711 8.418 -2.783 1.00 21.26 107 VAL A CA 1
ATOM 797 C C . VAL A 1 107 ? 14.634 9.528 -3.270 1.00 23.16 107 VAL A C 1
ATOM 798 O O . VAL A 1 107 ? 15.846 9.473 -3.060 1.00 21.43 107 VAL A O 1
ATOM 802 N N . LYS A 1 108 ? 14.061 10.529 -3.929 1.00 21.58 108 LYS A N 1
ATOM 803 C CA . LYS A 1 108 ? 14.853 11.586 -4.532 1.00 21.53 108 LYS A CA 1
ATOM 804 C C . LYS A 1 108 ? 15.525 12.373 -3.418 1.00 26.37 108 LYS A C 1
ATOM 805 O O . LYS A 1 108 ? 14.907 12.681 -2.396 1.00 28.42 108 LYS A O 1
ATOM 811 N N . LEU A 1 109 ? 16.800 12.678 -3.609 1.00 23.85 109 LEU A N 1
ATOM 812 C CA . LEU A 1 109 ? 17.552 13.437 -2.625 1.00 25.89 109 LEU A CA 1
ATOM 813 C C . LEU A 1 109 ? 17.449 14.933 -2.881 1.00 30.11 109 LEU A C 1
ATOM 814 O O . LEU A 1 109 ? 17.509 15.381 -4.029 1.00 28.87 109 LEU A O 1
ATOM 819 N N . ALA A 1 110 ? 17.288 15.703 -1.809 1.00 31.05 110 ALA A N 1
ATOM 820 C CA . ALA A 1 110 ? 17.266 17.156 -1.907 1.00 29.01 110 ALA A CA 1
ATOM 821 C C . ALA A 1 110 ? 18.677 17.641 -2.201 1.00 32.08 110 ALA A C 1
ATOM 822 O O . ALA A 1 110 ? 19.646 17.095 -1.674 1.00 22.53 110 ALA A O 1
ATOM 824 N N . ASP A 1 111 ? 18.799 18.659 -3.046 1.00 31.71 111 ASP A N 1
ATOM 825 C CA . ASP A 1 111 ? 20.118 19.115 -3.465 1.00 28.98 111 ASP A CA 1
ATOM 826 C C . ASP A 1 111 ? 21.037 19.298 -2.266 1.00 24.93 111 ASP A C 1
ATOM 827 O O . ASP A 1 111 ? 22.248 19.115 -2.368 1.00 27.63 111 ASP A O 1
ATOM 832 N N . SER A 1 112 ? 20.450 19.641 -1.125 1.00 25.52 112 SER A N 1
ATOM 833 C CA . SER A 1 112 ? 21.204 19.881 0.100 1.00 24.16 112 SER A CA 1
ATOM 834 C C . SER A 1 112 ? 21.825 18.653 0.773 1.00 26.76 112 SER A C 1
ATOM 835 O O . SER A 1 112 ? 22.632 18.799 1.684 1.00 23.34 112 SER A O 1
ATOM 838 N N . VAL A 1 113 ? 21.454 17.451 0.346 1.00 23.19 113 VAL A N 1
ATOM 839 C CA . VAL A 1 113 ? 22.015 16.243 0.955 1.00 26.88 113 VAL A CA 1
ATOM 840 C C . VAL A 1 113 ? 23.018 15.554 0.031 1.00 18.61 113 VAL A C 1
ATOM 841 O O . VAL A 1 113 ? 22.687 15.202 -1.100 1.00 24.10 113 VAL A O 1
ATOM 845 N N . SER A 1 114 ? 24.241 15.359 0.515 1.00 19.77 114 SER A N 1
ATOM 846 C CA . SER A 1 114 ? 25.274 14.714 -0.291 1.00 18.82 114 SER A CA 1
ATOM 847 C C . SER A 1 114 ? 25.074 13.201 -0.304 1.00 22.66 114 SER A C 1
ATOM 848 O O . SER A 1 114 ? 24.362 12.651 0.536 1.00 21.32 114 SER A O 1
ATOM 851 N N . PHE A 1 115 ? 25.707 12.528 -1.258 1.00 18.62 115 PHE A N 1
ATOM 852 C CA . PHE A 1 115 ? 25.593 11.081 -1.359 1.00 20.14 115 PHE A CA 1
ATOM 853 C C . PHE A 1 115 ? 26.200 10.359 -0.156 1.00 18.91 115 PHE A C 1
ATOM 854 O O . PHE A 1 115 ? 25.750 9.269 0.200 1.00 19.28 115 PHE A O 1
ATOM 862 N N . GLU A 1 116 ? 27.221 10.951 0.464 1.00 13.89 116 GLU A N 1
ATOM 863 C CA . GLU A 1 116 ? 27.857 10.320 1.620 1.00 21.28 116 GLU A CA 1
ATOM 864 C C . GLU A 1 116 ? 26.926 10.353 2.824 1.00 23.79 116 GLU A C 1
ATOM 865 O O . GLU A 1 116 ? 26.867 9.400 3.599 1.00 19.06 116 GLU A O 1
ATOM 871 N N . GLN A 1 117 ? 26.208 11.458 2.982 1.00 22.08 117 GLN A N 1
ATOM 872 C CA . GLN A 1 117 ? 25.283 11.590 4.089 1.00 18.78 117 GLN A CA 1
ATOM 873 C C . GLN A 1 117 ? 24.168 10.571 3.913 1.00 16.28 117 GLN A C 1
ATOM 874 O O . GLN A 1 117 ? 23.799 9.884 4.861 1.00 20.25 117 GLN A O 1
ATOM 880 N N . ALA A 1 118 ? 23.645 10.471 2.694 1.00 14.64 118 ALA A N 1
ATOM 881 C CA . ALA A 1 118 ? 22.571 9.531 2.401 1.00 17.07 118 ALA A CA 1
ATOM 882 C C . ALA A 1 118 ? 22.994 8.084 2.637 1.00 19.66 118 ALA A C 1
ATOM 883 O O . ALA A 1 118 ? 22.257 7.312 3.258 1.00 14.98 118 ALA A O 1
ATOM 885 N N . ALA A 1 119 ? 24.177 7.712 2.151 1.00 17.84 119 ALA A N 1
ATOM 886 C CA . ALA A 1 119 ? 24.676 6.339 2.313 1.00 17.21 119 ALA A CA 1
ATOM 887 C C . ALA A 1 119 ? 24.978 6.013 3.766 1.00 14.92 119 ALA A C 1
ATOM 888 O O . ALA A 1 119 ? 25.048 4.852 4.154 1.00 18.72 119 ALA A O 1
ATOM 890 N N . ALA A 1 120 ? 25.154 7.047 4.574 1.00 16.00 120 ALA A N 1
ATOM 891 C CA . ALA A 1 120 ? 25.453 6.852 5.980 1.00 15.95 120 ALA A CA 1
ATOM 892 C C . ALA A 1 120 ? 24.180 6.933 6.820 1.00 17.22 120 ALA A C 1
ATOM 893 O O . ALA A 1 120 ? 24.138 6.423 7.934 1.00 17.91 120 ALA A O 1
ATOM 895 N N . LEU A 1 121 ? 23.127 7.530 6.268 1.00 17.46 121 LEU A N 1
ATOM 896 C CA . LEU A 1 121 ? 21.886 7.718 7.019 1.00 23.11 121 LEU A CA 1
ATOM 897 C C . LEU A 1 121 ? 20.725 6.796 6.622 1.00 20.59 121 LEU A C 1
ATOM 898 O O . LEU A 1 121 ? 20.075 6.205 7.485 1.00 19.81 121 LEU A O 1
ATOM 903 N N . MET A 1 122 ? 20.463 6.721 5.322 1.00 14.57 122 MET A N 1
ATOM 904 C CA 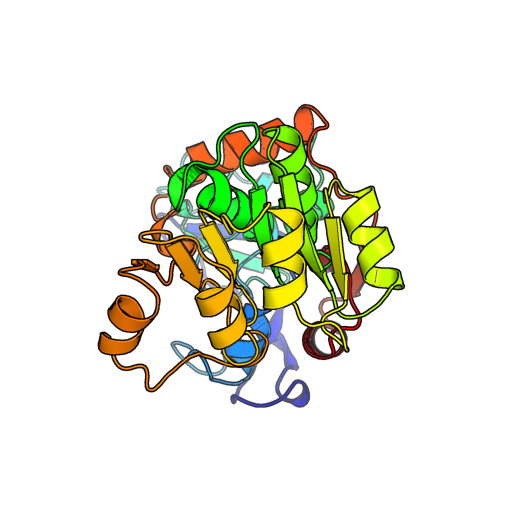. MET A 1 122 ?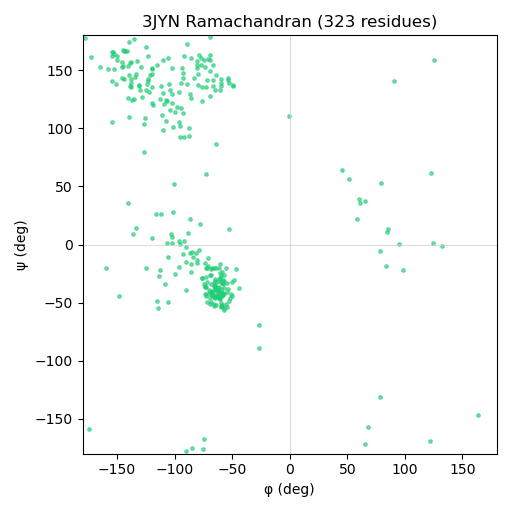 19.322 5.986 4.788 1.00 19.18 122 MET A CA 1
ATOM 905 C C . MET A 1 122 ? 18.850 4.843 5.682 1.00 19.57 122 MET A C 1
ATOM 906 O O . MET A 1 122 ? 17.974 5.021 6.529 1.00 21.18 122 MET A O 1
ATOM 911 N N . LEU A 1 123 ? 19.431 3.668 5.474 1.00 16.16 123 LEU A N 1
ATOM 912 C CA . LEU A 1 123 ? 18.977 2.447 6.124 1.00 16.38 123 LEU A CA 1
ATOM 913 C C . LEU A 1 123 ? 18.930 2.551 7.652 1.00 19.23 123 LEU A C 1
ATOM 914 O O . LEU A 1 123 ? 17.902 2.254 8.259 1.00 16.51 123 LEU A O 1
ATOM 919 N N . LYS A 1 124 ? 20.024 2.988 8.270 1.00 19.12 124 LYS A N 1
ATOM 920 C CA . LYS A 1 124 ? 20.064 3.124 9.727 1.00 17.91 124 LYS A CA 1
ATOM 921 C C . LYS A 1 124 ? 19.086 4.178 10.237 1.00 15.96 124 LYS A C 1
ATOM 922 O O . LYS A 1 124 ? 18.465 3.994 11.280 1.00 13.17 124 LYS A O 1
ATOM 928 N N . GLY A 1 125 ? 18.964 5.281 9.498 1.00 17.28 125 GLY A N 1
ATOM 929 C CA . GLY A 1 125 ? 18.059 6.354 9.880 1.00 19.86 125 GLY A CA 1
ATOM 930 C C . GLY A 1 125 ? 16.599 5.946 9.778 1.00 18.74 125 GLY A C 1
ATOM 931 O O . GLY A 1 125 ? 15.786 6.304 10.628 1.00 16.55 125 GLY A O 1
ATOM 932 N N . LEU A 1 126 ? 16.260 5.205 8.727 1.00 15.28 126 LEU A N 1
ATOM 933 C CA . LEU A 1 126 ? 14.889 4.738 8.532 1.00 19.10 126 LEU A CA 1
ATOM 934 C C . LEU A 1 126 ? 14.522 3.757 9.642 1.00 15.50 126 LEU A C 1
ATOM 935 O O . LEU A 1 126 ? 13.368 3.687 10.069 1.00 14.99 126 LEU A O 1
ATOM 940 N N . THR A 1 127 ? 15.513 3.003 10.103 1.00 10.97 127 THR A N 1
ATOM 941 C CA . THR A 1 127 ? 15.299 2.031 11.167 1.00 14.92 127 THR A CA 1
ATOM 942 C C . THR A 1 127 ? 15.013 2.735 12.489 1.00 12.60 127 THR A C 1
ATOM 943 O O . THR A 1 127 ? 14.088 2.358 13.212 1.00 14.04 127 THR A O 1
ATOM 947 N N . VAL A 1 128 ? 15.805 3.752 12.809 1.00 12.23 128 VAL A N 1
ATOM 948 C CA . VAL A 1 128 ? 15.588 4.508 14.041 1.00 9.10 128 VAL A CA 1
ATOM 949 C C . VAL A 1 128 ? 14.220 5.175 13.965 1.00 13.50 128 VAL A C 1
ATOM 950 O O . VAL A 1 128 ? 13.508 5.273 14.961 1.00 15.96 128 VAL A O 1
ATOM 954 N N . GLN A 1 129 ? 13.856 5.643 12.777 1.00 11.83 129 GLN A N 1
ATOM 955 C CA . GLN A 1 129 ? 12.562 6.286 12.608 1.00 16.63 129 GLN A CA 1
ATOM 956 C C . GLN A 1 129 ? 11.423 5.342 12.988 1.00 14.55 129 GLN A C 1
ATOM 957 O O . GLN A 1 129 ? 10.572 5.698 13.804 1.00 19.61 129 GLN A O 1
ATOM 963 N N . TYR A 1 130 ? 11.405 4.134 12.427 1.00 11.83 130 TYR A N 1
ATOM 964 C CA . TYR A 1 130 ? 10.312 3.227 12.747 1.00 13.94 130 TYR A CA 1
ATOM 965 C C . TYR A 1 130 ? 10.423 2.684 14.169 1.00 13.61 130 TYR A C 1
ATOM 966 O O . TYR A 1 130 ? 9.410 2.445 14.819 1.00 16.16 130 TYR A O 1
ATOM 975 N N . LEU A 1 131 ? 11.643 2.514 14.670 1.00 11.93 131 LEU A N 1
ATOM 976 C CA . LEU A 1 131 ? 11.812 2.026 16.029 1.00 11.29 131 LEU A CA 1
ATOM 977 C C . LEU A 1 131 ? 11.267 3.014 17.060 1.00 10.02 131 LEU A C 1
ATOM 978 O O . LEU A 1 131 ? 10.551 2.624 17.984 1.00 11.64 131 LEU A O 1
ATOM 983 N N . LEU A 1 132 ? 11.591 4.295 16.899 1.00 10.85 132 LEU A N 1
ATOM 984 C CA . LEU A 1 132 ? 11.155 5.308 17.862 1.00 11.79 132 LEU A CA 1
ATOM 985 C C . LEU A 1 132 ? 9.821 5.984 17.582 1.00 14.67 132 LEU A C 1
ATOM 986 O O . LEU A 1 132 ? 9.260 6.624 18.474 1.00 12.76 132 LEU A O 1
ATOM 991 N N . ARG A 1 133 ? 9.310 5.846 16.360 1.00 14.01 133 ARG A N 1
ATOM 992 C CA . ARG A 1 133 ? 8.049 6.493 15.993 1.00 18.26 133 ARG A CA 1
ATOM 993 C C . ARG A 1 133 ? 6.891 5.535 15.714 1.00 17.46 133 ARG A C 1
ATOM 994 O O . ARG A 1 133 ? 5.731 5.898 15.892 1.00 21.60 133 ARG A O 1
ATOM 1002 N N . GLN A 1 134 ? 7.200 4.319 15.279 1.00 14.76 134 GLN A N 1
ATOM 1003 C CA . GLN A 1 134 ? 6.151 3.362 14.928 1.00 18.70 134 GLN A CA 1
ATOM 1004 C C . GLN A 1 134 ? 6.056 2.102 15.779 1.00 14.93 134 GLN A C 1
ATOM 1005 O O . GLN A 1 134 ? 4.978 1.744 16.231 1.00 12.93 134 GLN A O 1
ATOM 1011 N N . THR A 1 135 ? 7.188 1.441 15.996 1.00 16.07 135 THR A N 1
ATOM 1012 C CA . THR A 1 135 ? 7.220 0.252 16.839 1.00 12.60 135 THR A CA 1
ATOM 1013 C C . THR A 1 135 ? 6.731 0.591 18.244 1.00 19.68 135 THR A C 1
ATOM 1014 O O . THR A 1 135 ? 5.964 -0.160 18.847 1.00 15.29 135 THR A O 1
ATOM 1018 N N . TYR A 1 136 ? 7.182 1.732 18.754 1.00 14.53 136 TYR A N 1
ATOM 1019 C CA . TYR A 1 136 ? 6.775 2.216 20.067 1.00 19.39 136 TYR A CA 1
ATOM 1020 C C . TYR A 1 136 ? 6.921 3.732 20.110 1.00 20.67 136 TYR A C 1
ATOM 1021 O O . TYR A 1 136 ? 8.033 4.253 20.194 1.00 22.79 136 TYR A O 1
ATOM 1030 N N . GLN A 1 137 ? 5.797 4.437 20.041 1.00 19.16 137 GLN A N 1
ATOM 1031 C CA . GLN A 1 137 ? 5.821 5.897 19.952 1.00 20.29 137 GLN A CA 1
ATOM 1032 C C . GLN A 1 137 ? 6.414 6.522 21.201 1.00 19.26 137 GLN A C 1
ATOM 1033 O O . GLN A 1 137 ? 5.689 6.882 22.124 1.00 16.66 137 GLN A O 1
ATOM 1039 N N . VAL A 1 138 ? 7.733 6.653 21.231 1.00 19.95 138 VAL A N 1
ATOM 1040 C CA . VAL A 1 138 ? 8.398 7.239 22.383 1.00 16.85 138 VAL A CA 1
ATOM 1041 C C . VAL A 1 138 ? 7.912 8.670 22.610 1.00 22.09 138 VAL A C 1
ATOM 1042 O O . VAL A 1 138 ? 7.817 9.467 21.673 1.00 18.23 138 VAL A O 1
ATOM 1046 N N . LYS A 1 139 ? 7.586 8.981 23.860 1.00 21.99 139 LYS A N 1
ATOM 1047 C CA . LYS A 1 139 ? 7.093 10.305 24.221 1.00 25.47 139 LYS A CA 1
ATOM 1048 C C . LYS A 1 139 ? 8.121 11.066 25.044 1.00 22.00 139 LYS A C 1
ATOM 1049 O O . LYS A 1 139 ? 9.012 10.473 25.651 1.00 20.82 139 LYS A O 1
ATOM 1055 N N . PRO A 1 140 ? 8.011 12.399 25.075 1.00 23.60 140 PRO A N 1
ATOM 1056 C CA . PRO A 1 140 ? 8.971 13.187 25.850 1.00 24.59 140 PRO A CA 1
ATOM 1057 C C . PRO A 1 140 ? 9.028 12.689 27.288 1.00 23.32 140 PRO A C 1
ATOM 1058 O O . PRO A 1 140 ? 8.014 12.277 27.843 1.00 27.16 140 PRO A O 1
ATOM 1062 N N . GLY A 1 141 ? 10.221 12.700 27.874 1.00 27.00 141 GLY A N 1
ATOM 1063 C CA . GLY A 1 141 ? 10.372 12.270 29.251 1.00 24.51 141 GLY A CA 1
ATOM 1064 C C . GLY A 1 141 ? 10.515 10.785 29.517 1.00 27.91 141 GLY A C 1
ATOM 1065 O O . GLY A 1 141 ? 10.975 10.402 30.590 1.00 24.10 141 GLY A O 1
ATOM 1066 N N . GLU A 1 142 ? 10.123 9.939 28.568 1.00 20.19 142 GLU A N 1
ATOM 1067 C CA . GLU A 1 142 ? 10.243 8.505 28.779 1.00 20.72 142 GLU A CA 1
ATOM 1068 C C . GLU A 1 142 ? 11.694 8.044 28.866 1.00 21.98 142 GLU A C 1
ATOM 1069 O O . GLU A 1 142 ? 12.563 8.538 28.147 1.00 18.25 142 GLU A O 1
ATOM 1075 N N . ILE A 1 143 ? 11.941 7.095 29.760 1.00 19.85 143 ILE A N 1
ATOM 1076 C CA . ILE A 1 143 ? 13.271 6.536 29.936 1.00 21.80 143 ILE A CA 1
ATOM 1077 C C . ILE A 1 143 ? 13.287 5.211 29.166 1.00 21.69 143 ILE A C 1
ATOM 1078 O O . ILE A 1 143 ? 12.568 4.276 29.515 1.00 23.70 143 ILE A O 1
ATOM 1083 N N . ILE A 1 144 ? 14.095 5.144 28.111 1.00 14.41 144 ILE A N 1
ATOM 1084 C CA . ILE A 1 144 ? 14.187 3.945 27.284 1.00 18.17 144 ILE A CA 1
ATOM 1085 C C . ILE A 1 144 ? 15.601 3.368 27.278 1.00 20.42 144 ILE A C 1
ATOM 1086 O O . ILE A 1 144 ? 16.573 4.099 27.444 1.00 22.38 144 ILE A O 1
ATOM 1091 N N . LEU A 1 145 ? 15.710 2.057 27.083 1.00 16.94 145 LEU A N 1
ATOM 1092 C CA . LEU A 1 145 ? 17.010 1.397 27.037 1.00 16.74 145 LEU A CA 1
ATOM 1093 C C . LEU A 1 145 ? 17.334 1.077 25.579 1.00 19.77 145 LEU A C 1
ATOM 1094 O O . LEU A 1 145 ? 16.482 0.556 24.855 1.00 14.14 145 LEU A O 1
ATOM 1099 N N . PHE A 1 146 ? 18.559 1.388 25.155 1.00 18.92 146 PHE A N 1
ATOM 1100 C CA . PHE A 1 146 ? 18.990 1.139 23.778 1.00 18.67 146 PHE A CA 1
ATOM 1101 C C . PHE A 1 146 ? 20.426 0.613 23.772 1.00 19.97 146 PHE A C 1
ATOM 1102 O O . PHE A 1 146 ? 21.370 1.345 24.076 1.00 20.29 146 PHE A O 1
ATOM 1110 N N . HIS A 1 147 ? 20.577 -0.665 23.429 1.00 15.17 147 HIS A N 1
ATOM 1111 C CA . HIS A 1 147 ? 21.878 -1.331 23.387 1.00 16.08 147 HIS A CA 1
ATOM 1112 C C . HIS A 1 147 ? 22.764 -0.865 22.230 1.00 16.71 147 HIS A C 1
ATOM 1113 O O . HIS A 1 147 ? 22.274 -0.309 21.243 1.00 18.58 147 HIS A O 1
ATOM 1120 N N . ALA A 1 148 ? 24.067 -1.096 22.353 1.00 19.82 148 ALA A N 1
ATOM 1121 C CA . ALA A 1 148 ? 25.012 -0.653 21.336 1.00 19.76 148 ALA A CA 1
ATOM 1122 C C . ALA A 1 148 ? 24.694 0.784 20.948 1.00 14.87 148 ALA A C 1
ATOM 1123 O O . ALA A 1 148 ? 24.326 1.067 19.808 1.00 20.69 148 ALA A O 1
ATOM 1125 N N . ALA A 1 149 ? 24.832 1.688 21.913 1.00 18.46 149 ALA A N 1
ATOM 1126 C CA . ALA A 1 149 ? 24.462 3.085 21.723 1.00 22.31 149 ALA A CA 1
ATOM 1127 C C . ALA A 1 149 ? 25.439 3.859 20.843 1.00 21.58 149 ALA A C 1
ATOM 1128 O O . ALA A 1 149 ? 25.113 4.944 20.360 1.00 23.16 149 ALA A O 1
ATOM 1130 N N . ALA A 1 150 ? 26.633 3.314 20.634 1.00 20.91 150 ALA A N 1
ATOM 1131 C CA . ALA A 1 150 ? 27.637 4.023 19.835 1.00 20.29 150 ALA A CA 1
ATOM 1132 C C . ALA A 1 150 ? 27.754 3.465 18.410 1.00 22.32 150 ALA A C 1
ATOM 1133 O O . ALA A 1 150 ? 28.567 3.942 17.610 1.00 24.35 150 ALA A O 1
ATOM 1135 N N . GLY A 1 151 ? 26.937 2.462 18.098 1.00 18.88 151 GLY A N 1
ATOM 1136 C CA . GLY A 1 151 ? 26.961 1.858 16.774 1.00 14.65 151 GLY A CA 1
ATOM 1137 C C . GLY A 1 151 ? 26.329 2.725 15.704 1.00 20.43 151 GLY A C 1
ATOM 1138 O O . GLY A 1 151 ? 26.062 3.905 15.927 1.00 19.22 151 GLY A O 1
ATOM 1139 N N . GLY A 1 152 ? 26.088 2.140 14.533 1.00 18.97 152 GLY A N 1
ATOM 1140 C CA . GLY A 1 152 ? 25.486 2.880 13.435 1.00 17.17 152 GLY A CA 1
ATOM 1141 C C . GLY A 1 152 ? 24.065 3.309 13.746 1.00 16.48 152 GLY A C 1
ATOM 1142 O O . GLY A 1 152 ? 23.713 4.483 13.618 1.00 14.22 152 GLY A O 1
ATOM 1143 N N . VAL A 1 153 ? 23.241 2.346 14.143 1.00 15.59 153 VAL A N 1
ATOM 1144 C CA . VAL A 1 153 ? 21.852 2.611 14.492 1.00 17.58 153 VAL A CA 1
ATOM 1145 C C . VAL A 1 153 ? 21.847 3.361 15.821 1.00 21.80 153 VAL A C 1
ATOM 1146 O O . VAL A 1 153 ? 21.199 4.400 15.958 1.00 25.13 153 VAL A O 1
ATOM 1150 N N . GLY A 1 154 ? 22.590 2.828 16.782 1.00 18.28 154 GLY A N 1
ATOM 1151 C CA . GLY A 1 154 ? 22.652 3.430 18.102 1.00 18.73 154 GLY A CA 1
ATOM 1152 C C . GLY A 1 154 ? 22.980 4.912 18.111 1.00 22.13 154 GLY A C 1
ATOM 1153 O O . GLY A 1 154 ? 22.331 5.689 18.809 1.00 18.56 154 GLY A O 1
ATOM 1154 N N . SER A 1 155 ? 23.984 5.311 17.335 1.00 18.89 155 SER A N 1
ATOM 1155 C CA . SER A 1 155 ? 24.383 6.713 17.283 1.00 18.85 155 SER A CA 1
ATOM 1156 C C . SER A 1 155 ? 23.249 7.618 16.811 1.00 20.99 155 SER A C 1
ATOM 1157 O O . SER A 1 155 ? 23.091 8.736 17.302 1.00 19.20 155 SER A O 1
ATOM 1160 N N . LEU A 1 156 ? 22.471 7.139 15.849 1.00 15.08 156 LEU A N 1
ATOM 1161 C CA . LEU A 1 156 ? 21.348 7.908 15.334 1.00 16.24 156 LEU A CA 1
ATOM 1162 C C . LEU A 1 156 ? 20.237 7.928 16.373 1.00 14.74 156 LEU A C 1
ATOM 1163 O O . LEU A 1 156 ? 19.540 8.932 16.539 1.00 18.22 156 LEU A O 1
ATOM 1168 N N . ALA A 1 157 ? 20.078 6.813 17.077 1.00 13.26 157 ALA A N 1
ATOM 1169 C CA . ALA A 1 157 ? 19.054 6.702 18.111 1.00 18.11 157 ALA A CA 1
ATOM 1170 C C . ALA A 1 157 ? 19.332 7.668 19.266 1.00 17.43 157 ALA A C 1
ATOM 1171 O O . ALA A 1 157 ? 18.405 8.225 19.844 1.00 16.29 157 ALA A O 1
ATOM 1173 N N . CYS A 1 158 ? 20.605 7.863 19.608 1.00 17.70 158 CYS A N 1
ATOM 1174 C CA . CYS A 1 158 ? 20.945 8.784 20.690 1.00 18.02 158 CYS A CA 1
ATOM 1175 C C . CYS A 1 158 ? 20.448 10.172 20.311 1.00 16.67 158 CYS A C 1
ATOM 1176 O O . CYS A 1 158 ? 19.815 10.859 21.111 1.00 18.53 158 CYS A O 1
ATOM 1179 N N . GLN A 1 159 ? 20.735 10.566 19.074 1.00 16.38 159 GLN A N 1
ATOM 1180 C CA . GLN A 1 159 ? 20.343 11.868 18.556 1.00 20.39 159 GLN A CA 1
ATOM 1181 C C . GLN A 1 159 ? 18.831 12.032 18.427 1.00 21.19 159 GLN A C 1
ATOM 1182 O O . GLN A 1 159 ? 18.280 13.068 18.794 1.00 22.40 159 GLN A O 1
ATOM 1188 N N . TRP A 1 160 ? 18.160 11.016 17.897 1.00 18.02 160 TRP A N 1
ATOM 1189 C CA . TRP A 1 160 ? 16.718 11.096 17.716 1.00 17.81 160 TRP A CA 1
ATOM 1190 C C . TRP A 1 160 ? 15.999 11.119 19.068 1.00 19.65 160 TRP A C 1
ATOM 1191 O O . TRP A 1 160 ? 15.044 11.871 19.259 1.00 16.79 160 TRP A O 1
ATOM 1202 N N . ALA A 1 161 ? 16.464 10.297 20.003 1.00 17.89 161 ALA A N 1
ATOM 1203 C CA . ALA A 1 161 ? 15.865 10.235 21.335 1.00 18.40 161 ALA A CA 1
ATOM 1204 C C . ALA A 1 161 ? 15.925 11.610 22.004 1.00 16.51 161 ALA A C 1
ATOM 1205 O O . ALA A 1 161 ? 14.954 12.064 22.605 1.00 22.30 161 ALA A O 1
ATOM 1207 N N . LYS A 1 162 ? 17.072 12.266 21.891 1.00 17.98 162 LYS A N 1
ATOM 1208 C CA . LYS A 1 162 ? 17.256 13.587 22.474 1.00 20.06 162 LYS A CA 1
ATOM 1209 C C . LYS A 1 162 ? 16.273 14.565 21.832 1.00 24.17 162 LYS A C 1
ATOM 1210 O O . LYS A 1 162 ? 15.644 15.369 22.518 1.00 24.42 162 LYS A O 1
ATOM 1216 N N . ALA A 1 163 ? 16.135 14.474 20.513 1.00 24.78 163 ALA A N 1
ATOM 1217 C CA . ALA A 1 163 ? 15.228 15.339 19.762 1.00 19.73 163 ALA A CA 1
ATOM 1218 C C . ALA A 1 163 ? 13.779 15.189 20.226 1.00 20.11 163 ALA A C 1
ATOM 1219 O O . ALA A 1 163 ? 13.003 16.141 20.188 1.00 20.41 163 ALA A O 1
ATOM 1221 N N . LEU A 1 164 ? 13.427 13.986 20.662 1.00 22.91 164 LEU A N 1
ATOM 1222 C CA . LEU A 1 164 ? 12.082 13.679 21.134 1.00 22.97 164 LEU A CA 1
ATOM 1223 C C . LEU A 1 164 ? 11.847 14.056 22.597 1.00 23.00 164 LEU A C 1
ATOM 1224 O O . LEU A 1 164 ? 10.712 14.035 23.071 1.00 20.02 164 LEU A O 1
ATOM 1229 N N . GLY A 1 165 ? 12.915 14.401 23.307 1.00 22.91 165 GLY A N 1
ATOM 1230 C CA . GLY A 1 165 ? 12.781 14.755 24.710 1.00 23.73 165 GLY A CA 1
ATOM 1231 C C . GLY A 1 165 ? 12.796 13.516 25.593 1.00 27.59 165 GLY A C 1
ATOM 1232 O O . GLY A 1 165 ? 12.499 13.584 26.788 1.00 25.64 165 GLY A O 1
ATOM 1233 N N . ALA A 1 166 ? 13.136 12.375 25.001 1.00 20.22 166 ALA A N 1
ATOM 1234 C CA . ALA A 1 166 ? 13.188 11.120 25.742 1.00 17.70 166 ALA A CA 1
ATOM 1235 C C . ALA A 1 166 ? 14.555 10.979 26.396 1.00 20.79 166 ALA A C 1
ATOM 1236 O O . ALA A 1 166 ? 15.517 11.631 25.987 1.00 20.47 166 ALA A O 1
ATOM 1238 N N . LYS A 1 167 ? 14.639 10.131 27.414 1.00 18.74 167 LYS A N 1
ATOM 1239 C CA . LYS A 1 167 ? 15.903 9.906 28.105 1.00 18.74 167 LYS A CA 1
ATOM 1240 C C . LYS A 1 167 ? 16.400 8.501 27.787 1.00 16.83 167 LYS A C 1
ATOM 1241 O O . LYS A 1 167 ? 15.965 7.510 28.388 1.00 22.22 167 LYS A O 1
ATOM 1247 N N . LEU A 1 168 ? 17.315 8.426 26.828 1.00 19.83 168 LEU A N 1
ATOM 1248 C CA . LEU A 1 168 ? 17.864 7.156 26.390 1.00 18.37 168 LEU A CA 1
ATOM 1249 C C . LEU A 1 168 ? 19.046 6.665 27.217 1.00 19.41 168 LEU A C 1
ATOM 1250 O O . LEU A 1 168 ? 20.027 7.383 27.414 1.00 18.47 168 LEU A O 1
ATOM 1255 N N . ILE A 1 169 ? 18.944 5.439 27.719 1.00 16.78 169 ILE A N 1
ATOM 1256 C CA . ILE A 1 169 ? 20.029 4.835 28.481 1.00 17.73 169 ILE A CA 1
ATOM 1257 C C . ILE A 1 169 ? 20.774 3.860 27.582 1.00 22.73 169 ILE A C 1
ATOM 1258 O O . ILE A 1 169 ? 20.309 2.745 27.347 1.00 21.68 169 ILE A O 1
ATOM 1263 N N . GLY A 1 170 ? 21.924 4.284 27.067 1.00 18.31 170 GLY A N 1
ATOM 1264 C CA . GLY A 1 170 ? 22.630 3.485 26.078 1.00 16.06 170 GLY A CA 1
ATOM 1265 C C . GLY A 1 170 ? 23.734 2.604 26.630 1.00 19.60 170 GLY A C 1
ATOM 1266 O O . GLY A 1 170 ? 24.575 3.060 27.405 1.00 23.63 170 GLY A O 1
ATOM 1267 N N . THR A 1 171 ? 23.734 1.335 26.240 1.00 20.73 171 THR A N 1
ATOM 1268 C CA . THR A 1 171 ? 24.771 0.424 26.698 1.00 23.13 171 THR A CA 1
ATOM 1269 C C . THR A 1 171 ? 25.880 0.382 25.652 1.00 23.13 171 THR A C 1
ATOM 1270 O O . THR A 1 171 ? 25.615 0.364 24.447 1.00 22.14 171 THR A O 1
ATOM 1274 N N . VAL A 1 172 ? 27.122 0.376 26.126 1.00 20.59 172 VAL A N 1
ATOM 1275 C CA . VAL A 1 172 ? 28.294 0.347 25.258 1.00 23.03 172 VAL A CA 1
ATOM 1276 C C . VAL A 1 172 ? 29.369 -0.555 25.865 1.00 26.43 172 VAL A C 1
ATOM 1277 O O . VAL A 1 172 ? 29.289 -0.917 27.037 1.00 23.51 172 VAL A O 1
ATOM 1281 N N . SER A 1 173 ? 30.380 -0.902 25.073 1.00 21.14 173 SER A N 1
ATOM 1282 C CA . SER A 1 173 ? 31.441 -1.786 25.543 1.00 25.71 173 SER A CA 1
ATOM 1283 C C . SER A 1 173 ? 32.694 -1.095 26.061 1.00 24.03 173 SER A C 1
ATOM 1284 O O . SER A 1 173 ? 33.651 -1.770 26.429 1.00 30.34 173 SER A O 1
ATOM 1287 N N . SER A 1 174 ? 32.702 0.233 26.102 1.00 22.60 174 SER A N 1
ATOM 1288 C CA . SER A 1 174 ? 33.889 0.944 26.568 1.00 26.17 174 SER A CA 1
ATOM 1289 C C . SER A 1 174 ? 33.631 2.407 26.902 1.00 30.40 174 SER A C 1
ATOM 1290 O O . SER A 1 174 ? 32.730 3.035 26.338 1.00 31.11 174 SER A O 1
ATOM 1293 N N . PRO A 1 175 ? 34.429 2.971 27.825 1.00 29.81 175 PRO A N 1
ATOM 1294 C CA . PRO A 1 175 ? 34.265 4.372 28.215 1.00 29.84 175 PRO A CA 1
ATOM 1295 C C . PRO A 1 175 ? 34.374 5.282 27.001 1.00 31.28 175 PRO A C 1
ATOM 1296 O O . PRO A 1 175 ? 33.813 6.377 26.979 1.00 35.52 175 PRO A O 1
ATOM 1300 N N . GLU A 1 176 ? 35.096 4.815 25.988 1.00 29.47 176 GLU A N 1
ATOM 1301 C CA . GLU A 1 176 ? 35.261 5.574 24.756 1.00 31.94 176 GLU A CA 1
ATOM 1302 C C . GLU A 1 176 ? 33.922 5.640 24.020 1.00 29.40 176 GLU A C 1
ATOM 1303 O O . GLU A 1 176 ? 33.479 6.712 23.612 1.00 24.39 176 GLU A O 1
ATOM 1309 N N . LYS A 1 177 ? 33.275 4.490 23.846 1.00 28.79 177 LYS A N 1
ATOM 1310 C CA . LYS A 1 177 ? 31.985 4.470 23.167 1.00 28.86 177 LYS A CA 1
ATOM 1311 C C . LYS A 1 177 ? 30.955 5.232 24.004 1.00 24.13 177 LYS A C 1
ATOM 1312 O O . LYS A 1 177 ? 30.045 5.859 23.466 1.00 23.34 177 LYS A O 1
ATOM 1318 N N . ALA A 1 178 ? 31.122 5.191 25.322 1.00 21.84 178 ALA A N 1
ATOM 1319 C CA . ALA A 1 178 ? 30.218 5.886 26.229 1.00 26.38 178 ALA A CA 1
ATOM 1320 C C . ALA A 1 178 ? 30.267 7.389 25.963 1.00 30.05 178 ALA A C 1
ATOM 1321 O O . ALA A 1 178 ? 29.234 8.043 25.878 1.00 30.21 178 ALA A O 1
ATOM 1323 N N . ALA A 1 179 ? 31.475 7.929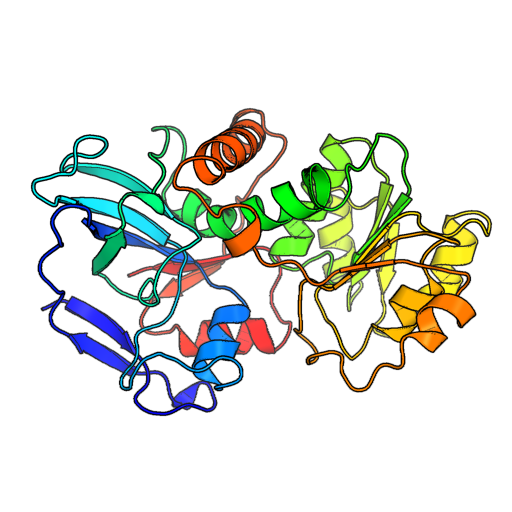 25.829 1.00 25.82 179 ALA A N 1
ATOM 1324 C CA . ALA A 1 179 ? 31.650 9.350 25.570 1.00 25.49 179 ALA A CA 1
ATOM 1325 C C . ALA A 1 179 ? 31.007 9.704 24.239 1.00 24.12 179 ALA A C 1
ATOM 1326 O O . ALA A 1 179 ? 30.385 10.756 24.094 1.00 20.81 179 ALA A O 1
ATOM 1328 N N . HIS A 1 180 ? 31.167 8.810 23.270 1.00 21.76 180 HIS A N 1
ATOM 1329 C CA . HIS A 1 180 ? 30.599 8.996 21.942 1.00 23.88 180 HIS A CA 1
ATOM 1330 C C . HIS A 1 180 ? 29.081 9.123 22.040 1.00 25.52 180 HIS A C 1
ATOM 1331 O O . HIS A 1 180 ? 28.488 10.079 21.531 1.00 20.47 180 HIS A O 1
ATOM 1338 N N . ALA A 1 181 ? 28.456 8.149 22.698 1.00 22.24 181 ALA A N 1
ATOM 1339 C CA . ALA A 1 181 ? 27.006 8.138 22.861 1.00 21.36 181 ALA A CA 1
ATOM 1340 C C . ALA A 1 181 ? 26.518 9.379 23.603 1.00 26.05 181 ALA A C 1
ATOM 1341 O O . ALA A 1 181 ? 25.595 10.061 23.158 1.00 20.81 181 ALA A O 1
ATOM 1343 N N . LYS A 1 182 ? 27.146 9.667 24.737 1.00 26.93 182 LYS A N 1
ATOM 1344 C CA . LYS A 1 182 ? 26.778 10.826 25.538 1.00 28.55 182 LYS A CA 1
ATOM 1345 C C . LYS A 1 182 ? 26.779 12.095 24.699 1.00 28.16 182 LYS A C 1
ATOM 1346 O O . LYS A 1 182 ? 25.825 12.867 24.725 1.00 26.39 182 LYS A O 1
ATOM 1352 N N . ALA A 1 183 ? 27.856 12.302 23.952 1.00 25.76 183 ALA A N 1
ATOM 1353 C CA . ALA A 1 183 ? 27.983 13.485 23.115 1.00 28.90 183 ALA A CA 1
ATOM 1354 C C . ALA A 1 183 ? 26.852 13.606 22.095 1.00 27.71 183 ALA A C 1
ATOM 1355 O O . ALA A 1 183 ? 26.435 14.713 21.751 1.00 25.82 183 ALA A O 1
ATOM 1357 N N . LEU A 1 184 ? 26.355 12.468 21.619 1.00 21.31 184 LEU A N 1
ATOM 1358 C CA . LEU A 1 184 ? 25.283 12.458 20.630 1.00 19.76 184 LEU A CA 1
ATOM 1359 C C . LEU A 1 184 ? 23.892 12.652 21.214 1.00 22.47 184 LEU A C 1
ATOM 1360 O O . LEU A 1 184 ? 22.919 12.780 20.472 1.00 22.11 184 LEU A O 1
ATOM 1365 N N . GLY A 1 185 ? 23.789 12.662 22.538 1.00 22.72 185 GLY A N 1
ATOM 1366 C CA . GLY A 1 185 ? 22.490 12.864 23.150 1.00 27.06 185 GLY A CA 1
ATOM 1367 C C . GLY A 1 185 ? 22.009 11.803 24.121 1.00 22.18 185 GLY A C 1
ATOM 1368 O O . GLY A 1 185 ? 20.904 11.912 24.641 1.00 21.61 185 GLY A O 1
ATOM 1369 N N . ALA A 1 186 ? 22.812 10.775 24.367 1.00 24.67 186 ALA A N 1
ATOM 1370 C CA . ALA A 1 186 ? 22.412 9.737 25.309 1.00 26.40 186 ALA A CA 1
ATOM 1371 C C . ALA A 1 186 ? 22.299 10.351 26.705 1.00 25.64 186 ALA A C 1
ATOM 1372 O O . ALA A 1 186 ? 23.188 11.084 27.137 1.00 23.48 186 ALA A O 1
ATOM 1374 N N . TRP A 1 187 ? 21.202 10.051 27.398 1.00 22.85 187 TRP A N 1
ATOM 1375 C CA . TRP A 1 187 ? 20.956 10.566 28.749 1.00 23.82 187 TRP A CA 1
ATOM 1376 C C . TRP A 1 187 ? 21.923 9.944 29.753 1.00 23.29 187 TRP A C 1
ATOM 1377 O O . TRP A 1 187 ? 22.569 10.638 30.535 1.00 21.56 187 TRP A O 1
ATOM 1388 N N . GLU A 1 188 ? 22.001 8.622 29.733 1.00 20.30 188 GLU A N 1
ATOM 1389 C CA . GLU A 1 188 ? 22.896 7.891 30.613 1.00 23.04 188 GLU A CA 1
ATOM 1390 C C . GLU A 1 188 ? 23.514 6.784 29.789 1.00 27.91 188 GLU A C 1
ATOM 1391 O O . GLU A 1 188 ? 22.953 6.369 28.776 1.00 26.57 188 GLU A O 1
ATOM 1397 N N . THR A 1 189 ? 24.681 6.312 30.218 1.00 25.34 189 THR A N 1
ATOM 1398 C CA . THR A 1 189 ? 25.363 5.245 29.510 1.00 23.32 189 THR A CA 1
ATOM 1399 C C . THR A 1 189 ? 25.724 4.155 30.505 1.00 24.52 189 THR A C 1
ATOM 1400 O O . THR A 1 189 ? 25.878 4.421 31.695 1.00 25.54 189 THR A O 1
ATOM 1404 N N . ILE A 1 190 ? 25.831 2.924 30.016 1.00 23.06 190 ILE A N 1
ATOM 1405 C CA . ILE A 1 190 ? 26.181 1.785 30.853 1.00 20.86 190 ILE A CA 1
ATOM 1406 C C . ILE A 1 190 ? 27.193 0.945 30.093 1.00 23.87 190 ILE A C 1
ATOM 1407 O O . ILE A 1 190 ? 26.946 0.534 28.954 1.00 21.96 190 ILE A O 1
ATOM 1412 N N . ASP A 1 191 ? 28.350 0.705 30.697 1.00 21.39 191 ASP A N 1
ATOM 1413 C CA . ASP A 1 191 ? 29.383 -0.085 30.039 1.00 24.02 191 ASP A CA 1
ATOM 1414 C C . ASP A 1 191 ? 29.169 -1.564 30.323 1.00 24.78 191 ASP A C 1
ATOM 1415 O O . ASP A 1 191 ? 29.634 -2.076 31.341 1.00 28.49 191 ASP A O 1
ATOM 1420 N N . TYR A 1 192 ? 28.461 -2.254 29.432 1.00 24.95 192 TYR A N 1
ATOM 1421 C CA . TYR A 1 192 ? 28.154 -3.652 29.682 1.00 25.67 192 TYR A CA 1
ATOM 1422 C C . TYR A 1 192 ? 29.279 -4.636 29.421 1.00 27.85 192 TYR A C 1
ATOM 1423 O O . TYR A 1 192 ? 29.046 -5.831 29.263 1.00 22.02 192 TYR A O 1
ATOM 1432 N N . SER A 1 193 ? 30.499 -4.114 29.357 1.00 31.63 193 SER A N 1
ATOM 1433 C CA . SER A 1 193 ? 31.681 -4.948 29.236 1.00 28.71 193 SER A CA 1
ATOM 1434 C C . SER A 1 193 ? 32.003 -5.470 30.625 1.00 28.52 193 SER A C 1
ATOM 1435 O O . SER A 1 193 ? 32.803 -6.390 30.793 1.00 29.52 193 SER A O 1
ATOM 1438 N N . HIS A 1 194 ? 31.361 -4.868 31.621 1.00 22.35 194 HIS A N 1
ATOM 1439 C CA . HIS A 1 194 ? 31.519 -5.293 33.012 1.00 29.45 194 HIS A CA 1
ATOM 1440 C C . HIS A 1 194 ? 30.395 -4.871 33.970 1.00 30.34 194 HIS A C 1
ATOM 1441 O O . HIS A 1 194 ? 30.237 -5.473 35.029 1.00 29.23 194 HIS A O 1
ATOM 1448 N N . GLU A 1 195 ? 29.617 -3.849 33.615 1.00 30.88 195 GLU A N 1
ATOM 1449 C CA . GLU A 1 195 ? 28.530 -3.393 34.491 1.00 30.83 195 GLU A CA 1
ATOM 1450 C C . GLU A 1 195 ? 27.252 -4.233 34.404 1.00 32.06 195 GLU A C 1
ATOM 1451 O O . GLU A 1 195 ? 26.973 -4.860 33.384 1.00 32.42 195 GLU A O 1
ATOM 1457 N N . ASP A 1 196 ? 26.472 -4.222 35.484 1.00 29.40 196 ASP A N 1
ATOM 1458 C CA . ASP A 1 196 ? 25.202 -4.951 35.541 1.00 28.86 196 ASP A CA 1
ATOM 1459 C C . ASP A 1 196 ? 24.128 -4.009 34.984 1.00 23.13 196 ASP A C 1
ATOM 1460 O O . ASP A 1 196 ? 23.658 -3.115 35.683 1.00 23.10 196 ASP A O 1
ATOM 1465 N N . VAL A 1 197 ? 23.749 -4.206 33.726 1.00 25.25 197 VAL A N 1
ATOM 1466 C CA . VAL A 1 197 ? 22.755 -3.347 33.091 1.00 25.81 197 VAL A CA 1
ATOM 1467 C C . VAL A 1 197 ? 21.426 -3.300 33.844 1.00 19.89 197 VAL A C 1
ATOM 1468 O O . VAL A 1 197 ? 20.943 -2.222 34.184 1.00 18.61 197 VAL A O 1
ATOM 1472 N N . ALA A 1 198 ? 20.838 -4.465 34.103 1.00 22.28 198 ALA A N 1
ATOM 1473 C CA . ALA A 1 198 ? 19.557 -4.521 34.807 1.00 23.85 198 ALA A CA 1
ATOM 1474 C C . ALA A 1 198 ? 19.610 -3.777 36.137 1.00 25.89 198 ALA A C 1
ATOM 1475 O O . ALA A 1 198 ? 18.664 -3.084 36.506 1.00 20.93 198 ALA A O 1
ATOM 1477 N N . LYS A 1 199 ? 20.716 -3.924 36.859 1.00 28.73 199 LYS A N 1
ATOM 1478 C CA . LYS A 1 199 ? 20.864 -3.249 38.141 1.00 29.14 199 LYS A CA 1
ATOM 1479 C C . LYS A 1 199 ? 20.876 -1.740 37.937 1.00 26.43 199 LYS A C 1
ATOM 1480 O O . LYS A 1 199 ? 20.119 -1.015 38.579 1.00 25.16 199 LYS A O 1
ATOM 1486 N N . ARG A 1 200 ? 21.744 -1.276 37.041 1.00 26.85 200 ARG A N 1
ATOM 1487 C CA . ARG A 1 200 ? 21.858 0.148 36.743 1.00 25.88 200 ARG A CA 1
ATOM 1488 C C . ARG A 1 200 ? 20.524 0.725 36.296 1.00 24.47 200 ARG A C 1
ATOM 1489 O O . ARG A 1 200 ? 20.145 1.819 36.713 1.00 19.59 200 ARG A O 1
ATOM 1497 N N . VAL A 1 201 ? 19.816 -0.014 35.447 1.00 20.91 201 VAL A N 1
ATOM 1498 C CA . VAL A 1 201 ? 18.515 0.431 34.957 1.00 21.02 201 VAL A CA 1
ATOM 1499 C C . VAL A 1 201 ? 17.520 0.584 36.104 1.00 21.39 201 VAL A C 1
ATOM 1500 O O . VAL A 1 201 ? 16.779 1.565 36.170 1.00 21.36 201 VAL A O 1
ATOM 1504 N N . LEU A 1 202 ? 17.508 -0.392 37.005 1.00 20.88 202 LEU A N 1
ATOM 1505 C CA . LEU A 1 202 ? 16.593 -0.334 38.138 1.00 24.37 202 LEU A CA 1
ATOM 1506 C C . LEU A 1 202 ? 16.849 0.937 38.952 1.00 26.01 202 LEU A C 1
ATOM 1507 O O . LEU A 1 202 ? 15.907 1.629 39.346 1.00 22.10 202 LEU A O 1
ATOM 1512 N N . GLU A 1 203 ? 18.117 1.263 39.192 1.00 21.18 203 GLU A N 1
ATOM 1513 C CA . GLU A 1 203 ? 18.412 2.464 39.963 1.00 26.42 203 GLU A CA 1
ATOM 1514 C C . GLU A 1 203 ? 18.177 3.758 39.190 1.00 21.01 203 GLU A C 1
ATOM 1515 O O . GLU A 1 203 ? 17.705 4.737 39.760 1.00 20.28 203 GLU A O 1
ATOM 1521 N N . LEU A 1 204 ? 18.482 3.762 37.895 1.00 28.24 204 LEU A N 1
ATOM 1522 C CA . LEU A 1 204 ? 18.281 4.958 37.077 1.00 25.41 204 LEU A CA 1
ATOM 1523 C C . LEU A 1 204 ? 16.801 5.284 36.876 1.00 23.67 204 LEU A C 1
ATOM 1524 O O . LEU A 1 204 ? 16.438 6.439 36.661 1.00 26.91 204 LEU A O 1
ATOM 1529 N N . THR A 1 205 ? 15.948 4.270 36.959 1.00 21.88 205 THR A N 1
ATOM 1530 C CA . THR A 1 205 ? 14.512 4.463 36.765 1.00 24.21 205 THR A CA 1
ATOM 1531 C C . THR A 1 205 ? 13.721 4.468 38.063 1.00 24.98 205 THR A C 1
ATOM 1532 O O . THR A 1 205 ? 12.491 4.443 38.040 1.00 23.81 205 THR A O 1
ATOM 1536 N N . ASP A 1 206 ? 14.419 4.487 39.191 1.00 29.89 206 ASP A N 1
ATOM 1537 C CA . ASP A 1 206 ? 13.755 4.482 40.490 1.00 32.70 206 ASP A CA 1
ATOM 1538 C C . ASP A 1 206 ? 12.897 3.236 40.679 1.00 28.85 206 ASP A C 1
ATOM 1539 O O . ASP A 1 206 ? 11.800 3.309 41.229 1.00 29.63 206 ASP A O 1
ATOM 1544 N N . GLY A 1 207 ? 13.402 2.098 40.213 1.00 24.32 207 GLY A N 1
ATOM 1545 C CA . GLY A 1 207 ? 12.684 0.844 40.355 1.00 25.84 207 GLY A CA 1
ATOM 1546 C C . GLY A 1 207 ? 11.543 0.595 39.383 1.00 26.40 207 GLY A C 1
ATOM 1547 O O . GLY A 1 207 ? 10.966 -0.489 39.378 1.00 27.39 207 GLY A O 1
ATOM 1548 N N . LYS A 1 208 ? 11.218 1.578 38.552 1.00 22.78 208 LYS A N 1
ATOM 1549 C CA . LYS A 1 208 ? 10.118 1.429 37.604 1.00 22.98 208 LYS A CA 1
ATOM 1550 C C . LYS A 1 208 ? 10.517 0.763 36.289 1.00 21.69 208 LYS A C 1
ATOM 1551 O O . LYS A 1 208 ? 9.656 0.301 35.538 1.00 24.14 208 LYS A O 1
ATOM 1557 N N . LYS A 1 209 ? 11.816 0.720 36.010 1.00 21.62 209 LYS A N 1
ATOM 1558 C CA . LYS A 1 209 ? 12.325 0.121 34.776 1.00 18.45 209 LYS A CA 1
ATOM 1559 C C . LYS A 1 209 ? 11.885 0.882 33.519 1.00 17.71 209 LYS A C 1
ATOM 1560 O O . LYS A 1 209 ? 11.303 1.964 33.614 1.00 14.22 209 LYS A O 1
ATOM 1566 N N . CYS A 1 210 ? 12.156 0.310 32.347 1.00 14.18 210 CYS A N 1
ATOM 1567 C CA . CYS A 1 210 ? 11.841 0.971 31.079 1.00 19.01 210 CYS A CA 1
ATOM 1568 C C . CYS A 1 210 ? 10.596 0.487 30.332 1.00 14.39 210 CYS A C 1
ATOM 1569 O O . CYS A 1 210 ? 10.416 -0.714 30.096 1.00 12.47 210 CYS A O 1
ATOM 1572 N N . PRO A 1 211 ? 9.723 1.425 29.934 1.00 14.22 211 PRO A N 1
ATOM 1573 C CA . PRO A 1 211 ? 8.510 1.044 29.206 1.00 14.80 211 PRO A CA 1
ATOM 1574 C C . PRO A 1 211 ? 8.848 0.327 27.902 1.00 13.78 211 PRO A C 1
ATOM 1575 O O . PRO A 1 211 ? 8.061 -0.475 27.402 1.00 13.61 211 PRO A O 1
ATOM 1579 N N . VAL A 1 212 ? 10.020 0.627 27.350 1.00 13.90 212 VAL A N 1
ATOM 1580 C CA . VAL A 1 212 ? 10.462 -0.023 26.120 1.00 14.92 212 VAL A CA 1
ATOM 1581 C C . VAL A 1 212 ? 11.972 -0.216 26.120 1.00 14.14 212 VAL A C 1
ATOM 1582 O O . VAL A 1 212 ? 12.723 0.625 26.618 1.00 15.40 212 VAL A O 1
ATOM 1586 N N . VAL A 1 213 ? 12.406 -1.341 25.566 1.00 13.56 213 VAL A N 1
ATOM 1587 C CA . VAL A 1 213 ? 13.822 -1.657 25.468 1.00 14.24 213 VAL A CA 1
ATOM 1588 C C . VAL A 1 213 ? 14.104 -2.028 24.016 1.00 13.90 213 VAL A C 1
ATOM 1589 O O . VAL A 1 213 ? 13.426 -2.879 23.451 1.00 15.96 213 VAL A O 1
ATOM 1593 N N . TYR A 1 214 ? 15.087 -1.364 23.416 1.00 17.02 214 TYR A N 1
ATOM 1594 C CA . TYR A 1 214 ? 15.467 -1.623 22.031 1.00 16.16 214 TYR A CA 1
ATOM 1595 C C . TYR A 1 214 ? 16.735 -2.466 22.066 1.00 20.08 214 TYR A C 1
ATOM 1596 O O . TYR A 1 214 ? 17.755 -2.047 22.621 1.00 17.03 214 TYR A O 1
ATOM 1605 N N . ASP A 1 215 ? 16.667 -3.645 21.452 1.00 17.18 215 ASP A N 1
ATOM 1606 C CA . ASP A 1 215 ? 17.787 -4.573 21.475 1.00 19.17 215 ASP A CA 1
ATOM 1607 C C . ASP A 1 215 ? 18.245 -5.057 20.107 1.00 17.99 215 ASP A C 1
ATOM 1608 O O . ASP A 1 215 ? 17.608 -5.920 19.497 1.00 16.15 215 ASP A O 1
ATOM 1613 N N . GLY A 1 216 ? 19.364 -4.513 19.637 1.00 20.27 216 GLY A N 1
ATOM 1614 C CA . GLY A 1 216 ? 19.895 -4.919 18.348 1.00 17.92 216 GLY A CA 1
ATOM 1615 C C . GLY A 1 216 ? 21.069 -5.880 18.440 1.00 19.95 216 GLY A C 1
ATOM 1616 O O . GLY A 1 216 ? 21.683 -6.201 17.421 1.00 21.20 216 GLY A O 1
ATOM 1617 N N . VAL A 1 217 ? 21.410 -6.347 19.639 1.00 21.15 217 VAL A N 1
ATOM 1618 C CA . VAL A 1 217 ? 22.537 -7.275 19.736 1.00 21.75 217 VAL A CA 1
ATOM 1619 C C . VAL A 1 217 ? 22.069 -8.725 19.845 1.00 23.71 217 VAL A C 1
ATOM 1620 O O . VAL A 1 217 ? 22.807 -9.644 19.503 1.00 26.25 217 VAL A O 1
ATOM 1624 N N . GLY A 1 218 ? 20.858 -8.925 20.356 1.00 18.96 218 GLY A N 1
ATOM 1625 C CA . GLY A 1 218 ? 20.275 -10.253 20.446 1.00 21.44 218 GLY A CA 1
ATOM 1626 C C . GLY A 1 218 ? 20.750 -11.144 21.583 1.00 23.02 218 GLY A C 1
ATOM 1627 O O . GLY A 1 218 ? 20.757 -10.746 22.747 1.00 23.66 218 GLY A O 1
ATOM 1628 N N . GLN A 1 219 ? 21.108 -12.374 21.227 1.00 22.53 219 GLN A N 1
ATOM 1629 C CA . GLN A 1 219 ? 21.468 -13.405 22.193 1.00 22.64 219 GLN A CA 1
ATOM 1630 C C . GLN A 1 219 ? 22.016 -12.852 23.504 1.00 27.85 219 GLN A C 1
ATOM 1631 O O . GLN A 1 219 ? 21.371 -12.948 24.548 1.00 27.58 219 GLN A O 1
ATOM 1637 N N . ASP A 1 220 ? 23.215 -12.285 23.443 1.00 26.30 220 ASP A N 1
ATOM 1638 C CA . ASP A 1 220 ? 23.922 -11.850 24.645 1.00 25.35 220 ASP A CA 1
ATOM 1639 C C . ASP A 1 220 ? 23.199 -10.887 25.582 1.00 22.51 220 ASP A C 1
ATOM 1640 O O . ASP A 1 220 ? 23.564 -10.782 26.750 1.00 22.69 220 ASP A O 1
ATOM 1645 N N . THR A 1 221 ? 22.178 -10.192 25.094 1.00 19.93 221 THR A N 1
ATOM 1646 C CA . THR A 1 221 ? 21.465 -9.237 25.940 1.00 20.00 221 THR A CA 1
ATOM 1647 C C . THR A 1 221 ? 19.981 -9.525 26.137 1.00 19.79 221 THR A C 1
ATOM 1648 O O . THR A 1 221 ? 19.275 -8.729 26.756 1.00 20.84 221 THR A O 1
ATOM 1652 N N . TRP A 1 222 ? 19.511 -10.661 25.628 1.00 16.03 222 TRP A N 1
ATOM 1653 C CA . TRP A 1 222 ? 18.098 -11.022 25.760 1.00 22.47 222 TRP A CA 1
ATOM 1654 C C . TRP A 1 222 ? 17.618 -11.005 27.210 1.00 22.32 222 TRP A C 1
ATOM 1655 O O . TRP A 1 222 ? 16.623 -10.348 27.520 1.00 23.44 222 TRP A O 1
ATOM 1666 N N . LEU A 1 223 ? 18.307 -11.720 28.098 1.00 18.74 223 LEU A N 1
ATOM 1667 C CA . LEU A 1 223 ? 17.902 -11.731 29.506 1.00 25.02 223 LEU A CA 1
ATOM 1668 C C . LEU A 1 223 ? 18.009 -10.341 30.114 1.00 20.34 223 LEU A C 1
ATOM 1669 O O . LEU A 1 223 ? 17.154 -9.931 30.894 1.00 19.41 223 LEU A O 1
ATOM 1674 N N . THR A 1 224 ? 19.070 -9.623 29.762 1.00 19.78 224 THR A N 1
ATOM 1675 C CA . THR A 1 224 ? 19.279 -8.272 30.273 1.00 19.33 224 THR A CA 1
ATOM 1676 C C . THR A 1 224 ? 18.111 -7.363 29.903 1.00 21.56 224 THR A C 1
ATOM 1677 O O . THR A 1 224 ? 17.656 -6.549 30.713 1.00 17.40 224 THR A O 1
ATOM 1681 N N . SER A 1 225 ? 17.638 -7.496 28.669 1.00 19.74 225 SER A N 1
ATOM 1682 C CA . SER A 1 225 ? 16.523 -6.687 28.203 1.00 19.67 225 SER A CA 1
ATOM 1683 C C . SER A 1 225 ? 15.245 -7.105 28.919 1.00 17.95 225 SER A C 1
ATOM 1684 O O . SER A 1 225 ? 14.440 -6.262 29.294 1.00 15.82 225 SER A O 1
ATOM 1687 N N . LEU A 1 226 ? 15.063 -8.410 29.108 1.00 15.05 226 LEU A N 1
ATOM 1688 C CA . LEU A 1 226 ? 13.882 -8.910 29.794 1.00 15.70 226 LEU A CA 1
ATOM 1689 C C . LEU A 1 226 ? 13.849 -8.422 31.235 1.00 17.85 226 LEU A C 1
ATOM 1690 O O . LEU A 1 226 ? 12.772 -8.198 31.790 1.00 18.24 226 LEU A O 1
ATOM 1695 N N . ASP A 1 227 ? 15.030 -8.255 31.832 1.00 19.68 227 ASP A N 1
ATOM 1696 C CA . ASP A 1 227 ? 15.140 -7.789 33.216 1.00 19.82 227 ASP A CA 1
ATOM 1697 C C . ASP A 1 227 ? 15.139 -6.273 33.337 1.00 19.74 227 ASP A C 1
ATOM 1698 O O . ASP A 1 227 ? 15.106 -5.743 34.449 1.00 17.19 227 ASP A O 1
ATOM 1703 N N . SER A 1 228 ? 15.186 -5.577 32.200 1.00 14.00 228 SER A N 1
ATOM 1704 C CA . SER A 1 228 ? 15.189 -4.114 32.199 1.00 12.82 228 SER A CA 1
ATOM 1705 C C . SER A 1 228 ? 13.865 -3.481 31.765 1.00 17.80 228 SER A C 1
ATOM 1706 O O . SER A 1 228 ? 13.682 -2.272 31.908 1.00 17.87 228 SER A O 1
ATOM 1709 N N . VAL A 1 229 ? 12.956 -4.298 31.244 1.00 16.96 229 VAL A N 1
ATOM 1710 C CA . VAL A 1 229 ? 11.648 -3.815 30.805 1.00 23.38 229 VAL A CA 1
ATOM 1711 C C . VAL A 1 229 ? 10.675 -3.711 31.974 1.00 20.28 229 VAL A C 1
ATOM 1712 O O . VAL A 1 229 ? 10.693 -4.538 32.886 1.00 17.72 229 VAL A O 1
ATOM 1716 N N . ALA A 1 230 ? 9.826 -2.689 31.940 1.00 19.81 230 ALA A N 1
ATOM 1717 C CA . ALA A 1 230 ? 8.799 -2.508 32.959 1.00 16.55 230 ALA A CA 1
ATOM 1718 C C . ALA A 1 230 ? 7.672 -3.514 32.746 1.00 15.22 230 ALA A C 1
ATOM 1719 O O . ALA A 1 230 ? 7.508 -4.057 31.649 1.00 17.71 230 ALA A O 1
ATOM 1721 N N . PRO A 1 231 ? 6.881 -3.786 33.795 1.00 20.68 231 PRO A N 1
ATOM 1722 C CA . PRO A 1 231 ? 5.780 -4.740 33.654 1.00 18.15 231 PRO A CA 1
ATOM 1723 C C . PRO A 1 231 ? 4.901 -4.354 32.465 1.00 16.68 231 PRO A C 1
ATOM 1724 O O . PRO A 1 231 ? 4.625 -3.175 32.254 1.00 14.73 231 PRO A O 1
ATOM 1728 N N . ARG A 1 232 ? 4.471 -5.341 31.684 1.00 14.71 232 ARG A N 1
ATOM 1729 C CA . ARG A 1 232 ? 3.627 -5.064 30.521 1.00 18.83 232 ARG A CA 1
ATOM 1730 C C . ARG A 1 232 ? 4.325 -4.120 29.537 1.00 18.03 232 ARG A C 1
ATOM 1731 O O . ARG A 1 232 ? 3.676 -3.459 28.719 1.00 14.63 232 ARG A O 1
ATOM 1739 N N . GLY A 1 233 ? 5.650 -4.063 29.620 1.00 15.54 2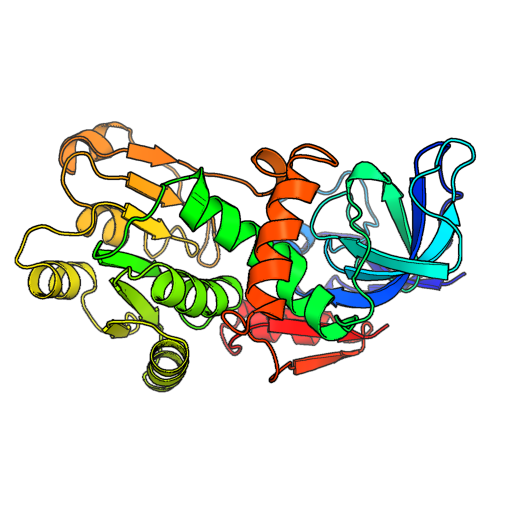33 GLY A N 1
ATOM 1740 C CA . GLY A 1 233 ? 6.416 -3.205 28.735 1.00 17.01 233 GLY A CA 1
ATOM 1741 C C . GLY A 1 233 ? 6.796 -3.948 27.470 1.00 16.58 233 GLY A C 1
ATOM 1742 O O . GLY A 1 233 ? 6.439 -5.109 27.309 1.00 13.53 233 GLY A O 1
ATOM 1743 N N . LEU A 1 234 ? 7.538 -3.297 26.580 1.00 16.56 234 LEU A N 1
ATOM 1744 C CA . LEU A 1 234 ? 7.914 -3.932 25.317 1.00 19.26 234 LEU A CA 1
ATOM 1745 C C . LEU A 1 234 ? 9.409 -4.079 25.082 1.00 16.01 234 LEU A C 1
ATOM 1746 O O . LEU A 1 234 ? 10.173 -3.147 25.318 1.00 14.15 234 LEU A O 1
ATOM 1751 N N . VAL A 1 235 ? 9.816 -5.255 24.616 1.00 14.93 235 VAL A N 1
ATOM 1752 C CA . VAL A 1 235 ? 11.209 -5.513 24.274 1.00 16.53 235 VAL A CA 1
ATOM 1753 C C . VAL A 1 235 ? 11.334 -5.673 22.764 1.00 16.66 235 VAL A C 1
ATOM 1754 O O . VAL A 1 235 ? 10.829 -6.638 22.191 1.00 15.50 235 VAL A O 1
ATOM 1758 N N . VAL A 1 236 ? 11.994 -4.718 22.120 1.00 16.09 236 VAL A N 1
ATOM 1759 C CA . VAL A 1 236 ? 12.076 -4.702 20.663 1.00 13.82 236 VAL A CA 1
ATOM 1760 C C . VAL A 1 236 ? 13.385 -5.357 20.224 1.00 15.87 236 VAL A C 1
ATOM 1761 O O . VAL A 1 236 ? 14.458 -4.769 20.350 1.00 18.65 236 VAL A O 1
ATOM 1765 N N . SER A 1 237 ? 13.287 -6.580 19.719 1.00 15.67 237 SER A N 1
ATOM 1766 C CA . SER A 1 237 ? 14.464 -7.304 19.264 1.00 19.15 237 SER A CA 1
ATOM 1767 C C . SER A 1 237 ? 14.605 -7.085 17.760 1.00 16.05 237 SER A C 1
ATOM 1768 O O . SER A 1 237 ? 14.028 -7.817 16.964 1.00 15.33 237 SER A O 1
ATOM 1771 N N . PHE A 1 238 ? 15.375 -6.071 17.376 1.00 14.40 238 PHE A N 1
ATOM 1772 C CA . PHE A 1 238 ? 15.546 -5.759 15.963 1.00 15.90 238 PHE A CA 1
ATOM 1773 C C . PHE A 1 238 ? 16.909 -6.126 15.388 1.00 14.70 238 PHE A C 1
ATOM 1774 O O . PHE A 1 238 ? 17.158 -5.893 14.209 1.00 19.22 238 PHE A O 1
ATOM 1782 N N . GLY A 1 239 ? 17.787 -6.699 16.201 1.00 16.77 239 GLY A N 1
ATOM 1783 C CA . GLY A 1 239 ? 19.109 -7.060 15.718 1.00 13.50 239 GLY A CA 1
ATOM 1784 C C . GLY A 1 239 ? 19.655 -8.347 16.301 1.00 19.61 239 GLY A C 1
ATOM 1785 O O . GLY A 1 239 ? 19.128 -8.851 17.291 1.00 17.59 239 GLY A O 1
ATOM 1786 N N . ASN A 1 240 ? 20.724 -8.866 15.699 1.00 17.48 240 ASN A N 1
ATOM 1787 C CA . ASN A 1 240 ? 21.351 -10.115 16.131 1.00 25.70 240 ASN A CA 1
ATOM 1788 C C . ASN A 1 240 ? 22.879 -10.049 16.069 1.00 21.60 240 ASN A C 1
ATOM 1789 O O . ASN A 1 240 ? 23.534 -11.040 15.742 1.00 18.49 240 ASN A O 1
ATOM 1794 N N . ALA A 1 241 ? 23.439 -8.887 16.379 1.00 21.27 241 ALA A N 1
ATOM 1795 C CA . ALA A 1 241 ? 24.888 -8.701 16.344 1.00 21.50 241 ALA A CA 1
ATOM 1796 C C . ALA A 1 241 ? 25.657 -9.788 17.092 1.00 22.94 241 ALA A C 1
ATOM 1797 O O . ALA A 1 241 ? 26.664 -10.295 16.594 1.00 25.88 241 ALA A O 1
ATOM 1799 N N . SER A 1 242 ? 25.183 -10.144 18.281 1.00 21.33 242 SER A N 1
ATOM 1800 C CA . SER A 1 242 ? 25.842 -11.169 19.091 1.00 30.88 242 SER A CA 1
ATOM 1801 C C . SER A 1 242 ? 25.283 -12.549 18.770 1.00 30.31 242 SER A C 1
ATOM 1802 O O . SER A 1 242 ? 25.729 -13.556 19.321 1.00 27.42 242 SER A O 1
ATOM 1805 N N . GLY A 1 243 ? 24.304 -12.585 17.873 1.00 32.81 243 GLY A N 1
ATOM 1806 C CA . GLY A 1 243 ? 23.683 -13.841 17.501 1.00 27.80 243 GLY A CA 1
ATOM 1807 C C . GLY A 1 243 ? 22.180 -13.753 17.697 1.00 32.31 243 GLY A C 1
ATOM 1808 O O . GLY A 1 243 ? 21.705 -12.901 18.445 1.00 24.33 243 GLY A O 1
ATOM 1809 N N . PRO A 1 244 ? 21.398 -14.612 17.029 1.00 35.02 244 PRO A N 1
ATOM 1810 C CA . PRO A 1 244 ? 19.940 -14.565 17.186 1.00 35.55 244 PRO A CA 1
ATOM 1811 C C . PRO A 1 244 ? 19.452 -15.121 18.524 1.00 36.22 244 PRO A C 1
ATOM 1812 O O . PRO A 1 244 ? 20.112 -15.962 19.130 1.00 33.48 244 PRO A O 1
ATOM 1816 N N . VAL A 1 245 ? 18.302 -14.636 18.989 1.00 31.71 245 VAL A N 1
ATOM 1817 C CA . VAL A 1 245 ? 17.734 -15.126 20.240 1.00 27.71 245 VAL A CA 1
ATOM 1818 C C . VAL A 1 245 ? 16.738 -16.230 19.888 1.00 30.18 245 VAL A C 1
ATOM 1819 O O . VAL A 1 245 ? 15.745 -15.998 19.195 1.00 27.24 245 VAL A O 1
ATOM 1823 N N . SER A 1 246 ? 17.022 -17.443 20.350 1.00 23.30 246 SER A N 1
ATOM 1824 C CA . SER A 1 246 ? 16.160 -18.574 20.039 1.00 29.83 246 SER A CA 1
ATOM 1825 C C . SER A 1 246 ? 15.851 -19.466 21.233 1.00 27.64 246 SER A C 1
ATOM 1826 O O . SER A 1 246 ? 16.356 -19.255 22.337 1.00 26.12 246 SER A O 1
ATOM 1829 N N . GLY A 1 247 ? 15.013 -20.469 20.989 1.00 27.29 247 GLY A N 1
ATOM 1830 C CA . GLY A 1 247 ? 14.627 -21.397 22.035 1.00 30.60 247 GLY A CA 1
ATOM 1831 C C . GLY A 1 247 ? 13.918 -20.738 23.204 1.00 29.88 247 GLY A C 1
ATOM 1832 O O . GLY A 1 247 ? 14.093 -21.157 24.350 1.00 31.09 247 GLY A O 1
ATOM 1833 N N . VAL A 1 248 ? 13.109 -19.716 22.938 1.00 26.05 248 VAL A N 1
ATOM 1834 C CA . VAL A 1 248 ? 12.418 -19.057 24.039 1.00 25.97 248 VAL A CA 1
ATOM 1835 C C . VAL A 1 248 ? 11.039 -19.65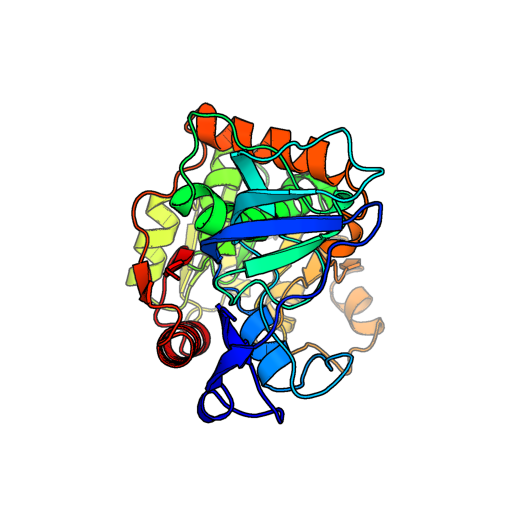5 24.282 1.00 21.90 248 VAL A C 1
ATOM 1836 O O . VAL A 1 248 ? 10.347 -20.064 23.349 1.00 20.91 248 VAL A O 1
ATOM 1840 N N . ASN A 1 249 ? 10.661 -19.738 25.554 0.50 16.26 249 ASN A N 1
ATOM 1841 C CA . ASN A 1 249 ? 9.355 -20.252 25.940 0.50 14.17 249 ASN A CA 1
ATOM 1842 C C . ASN A 1 249 ? 8.456 -19.096 26.341 0.50 9.89 249 ASN A C 1
ATOM 1843 O O . ASN A 1 249 ? 8.735 -18.392 27.312 0.50 4.94 249 ASN A O 1
ATOM 1848 N N . LEU A 1 250 ? 7.383 -18.889 25.586 1.00 15.15 250 LEU A N 1
ATOM 1849 C CA . LEU A 1 250 ? 6.552 -17.712 25.787 1.00 16.01 250 LEU A CA 1
ATOM 1850 C C . LEU A 1 250 ? 6.259 -17.512 27.267 1.00 20.19 250 LEU A C 1
ATOM 1851 O O . LEU A 1 250 ? 5.922 -16.411 27.697 1.00 15.32 250 LEU A O 1
ATOM 1856 N N . GLY A 1 251 ? 6.398 -18.584 28.043 1.00 22.30 251 GLY A N 1
ATOM 1857 C CA . GLY A 1 251 ? 6.153 -18.501 29.472 1.00 20.27 251 GLY A CA 1
ATOM 1858 C C . GLY A 1 251 ? 7.066 -17.510 30.175 1.00 22.12 251 GLY A C 1
ATOM 1859 O O . GLY A 1 251 ? 6.724 -16.980 31.232 1.00 20.48 251 GLY A O 1
ATOM 1860 N N . ILE A 1 252 ? 8.232 -17.241 29.596 1.00 18.98 252 ILE A N 1
ATOM 1861 C CA . ILE A 1 252 ? 9.157 -16.310 30.223 1.00 17.54 252 ILE A CA 1
ATOM 1862 C C . ILE A 1 252 ? 8.608 -14.883 30.164 1.00 17.48 252 ILE A C 1
ATOM 1863 O O . ILE A 1 252 ? 8.935 -14.056 31.010 1.00 15.75 252 ILE A O 1
ATOM 1868 N N . LEU A 1 253 ? 7.764 -14.600 29.175 1.00 17.82 253 LEU A N 1
ATOM 1869 C CA . LEU A 1 253 ? 7.178 -13.269 29.043 1.00 15.82 253 LEU A CA 1
ATOM 1870 C C . LEU A 1 253 ? 6.264 -13.005 30.234 1.00 13.84 253 LEU A C 1
ATOM 1871 O O . LEU A 1 253 ? 6.172 -11.882 30.724 1.00 16.46 253 LEU A O 1
ATOM 1876 N N . ALA A 1 254 ? 5.586 -14.054 30.691 1.00 10.67 254 ALA A N 1
ATOM 1877 C CA . ALA A 1 254 ? 4.692 -13.943 31.829 1.00 13.91 254 ALA A CA 1
ATOM 1878 C C . ALA A 1 254 ? 5.539 -13.821 33.092 1.00 12.22 254 ALA A C 1
ATOM 1879 O O . ALA A 1 254 ? 5.256 -13.008 33.975 1.00 20.11 254 ALA A O 1
ATOM 1881 N N . GLN A 1 255 ? 6.593 -14.628 33.157 1.00 17.69 255 GLN A N 1
ATOM 1882 C CA . GLN A 1 255 ? 7.506 -14.625 34.294 1.00 16.70 255 GLN A CA 1
ATOM 1883 C C . GLN A 1 255 ? 8.094 -13.237 34.523 1.00 21.47 255 GLN A C 1
ATOM 1884 O O . GLN A 1 255 ? 8.296 -12.825 35.665 1.00 20.20 255 GLN A O 1
ATOM 1890 N N . LYS A 1 256 ? 8.373 -12.518 33.438 1.00 15.49 256 LYS A N 1
ATOM 1891 C CA . LYS A 1 256 ? 8.933 -11.175 33.547 1.00 17.48 256 LYS A CA 1
ATOM 1892 C C . LYS A 1 256 ? 7.852 -10.106 33.704 1.00 21.02 256 LYS A C 1
ATOM 1893 O O . LYS A 1 256 ? 8.077 -8.929 33.414 1.00 19.42 256 LYS A O 1
ATOM 1899 N N . ASP A 1 257 ? 6.680 -10.538 34.162 1.00 22.15 257 ASP A N 1
ATOM 1900 C CA . ASP A 1 257 ? 5.530 -9.672 34.420 1.00 15.67 257 ASP A CA 1
ATOM 1901 C C . ASP A 1 257 ? 4.718 -9.251 33.196 1.00 15.29 257 ASP A C 1
ATOM 1902 O O . ASP A 1 257 ? 4.471 -8.065 32.970 1.00 14.38 257 ASP A O 1
ATOM 1907 N N . SER A 1 258 ? 4.306 -10.240 32.411 1.00 13.96 258 SER A N 1
ATOM 1908 C CA . SER A 1 258 ? 3.476 -10.023 31.229 1.00 14.91 258 SER A CA 1
ATOM 1909 C C . SER A 1 258 ? 3.974 -8.977 30.236 1.00 14.20 258 SER A C 1
ATOM 1910 O O . SER A 1 258 ? 3.253 -8.046 29.888 1.00 17.43 258 SER A O 1
ATOM 1913 N N . VAL A 1 259 ? 5.196 -9.148 29.752 1.00 13.44 259 VAL A N 1
ATOM 1914 C CA . VAL A 1 259 ? 5.747 -8.201 28.801 1.00 17.41 259 VAL A CA 1
ATOM 1915 C C . VAL A 1 259 ? 5.423 -8.591 27.362 1.00 18.66 259 VAL A C 1
ATOM 1916 O O . VAL A 1 259 ? 4.852 -9.659 27.097 1.00 16.15 259 VAL A O 1
ATOM 1920 N N . TYR A 1 260 ? 5.754 -7.692 26.442 1.00 13.03 260 TYR A N 1
ATOM 1921 C CA . TYR A 1 260 ? 5.536 -7.913 25.018 1.00 12.75 260 TYR A CA 1
ATOM 1922 C C . TYR A 1 260 ? 6.890 -7.966 24.317 1.00 13.89 260 TYR A C 1
ATOM 1923 O O . TYR A 1 260 ? 7.866 -7.384 24.789 1.00 14.44 260 TYR A O 1
ATOM 1932 N N . VAL A 1 261 ? 6.942 -8.645 23.179 1.00 13.91 261 VAL A N 1
ATOM 1933 C CA . VAL A 1 261 ? 8.179 -8.709 22.410 1.00 16.69 261 VAL A CA 1
ATOM 1934 C C . VAL A 1 261 ? 7.826 -8.705 20.929 1.00 16.06 261 VAL A C 1
ATOM 1935 O O . VAL A 1 261 ? 6.826 -9.287 20.515 1.00 18.17 261 VAL A O 1
ATOM 1939 N N . THR A 1 262 ? 8.638 -8.018 20.136 1.00 13.92 262 THR A N 1
ATOM 1940 C CA . THR A 1 262 ? 8.411 -7.984 18.701 1.00 15.81 262 THR A CA 1
ATOM 1941 C C . THR A 1 262 ? 9.768 -8.058 18.034 1.00 14.19 262 THR A C 1
ATOM 1942 O O . THR A 1 262 ? 10.772 -7.672 18.625 1.00 14.43 262 THR A O 1
ATOM 1946 N N . ARG A 1 263 ? 9.790 -8.578 16.811 1.00 13.88 263 ARG A N 1
ATOM 1947 C CA . ARG A 1 263 ? 11.017 -8.692 16.032 1.00 14.72 263 ARG A CA 1
ATOM 1948 C C . ARG A 1 263 ? 10.803 -8.046 14.673 1.00 13.92 263 ARG A C 1
ATOM 1949 O O . ARG A 1 263 ? 10.561 -8.728 13.678 1.00 14.36 263 ARG A O 1
ATOM 1957 N N . PRO A 1 264 ? 10.886 -6.721 14.645 1.00 15.84 264 PRO A N 1
ATOM 1958 C CA . PRO A 1 264 ? 10.581 -5.946 13.446 1.00 16.43 264 PRO A CA 1
ATOM 1959 C C . PRO A 1 264 ? 11.678 -5.969 12.391 1.00 16.71 264 PRO A C 1
ATOM 1960 O O . PRO A 1 264 ? 12.833 -6.296 12.668 1.00 16.40 264 PRO A O 1
ATOM 1964 N N . THR A 1 265 ? 11.286 -5.628 11.171 1.00 16.51 265 THR A N 1
ATOM 1965 C CA . THR A 1 265 ? 12.209 -5.570 10.050 1.00 21.77 265 THR A CA 1
ATOM 1966 C C . THR A 1 265 ? 11.876 -4.315 9.250 1.00 18.60 265 THR A C 1
ATOM 1967 O O . THR A 1 265 ? 10.703 -3.976 9.064 1.00 16.64 265 THR A O 1
ATOM 1971 N N . LEU A 1 266 ? 12.911 -3.619 8.791 1.00 19.40 266 LEU A N 1
ATOM 1972 C CA . LEU A 1 266 ? 12.729 -2.393 8.018 1.00 18.13 266 LEU A CA 1
ATOM 1973 C C . LEU A 1 266 ? 11.749 -2.638 6.877 1.00 20.02 266 LEU A C 1
ATOM 1974 O O . LEU A 1 266 ? 10.883 -1.809 6.597 1.00 14.76 266 LEU A O 1
ATOM 1979 N N . GLY A 1 267 ? 11.899 -3.784 6.219 1.00 22.06 267 GLY A N 1
ATOM 1980 C CA . GLY A 1 267 ? 11.031 -4.124 5.106 1.00 21.04 267 GLY A CA 1
ATOM 1981 C C . GLY A 1 267 ? 9.552 -4.075 5.435 1.00 22.84 267 GLY A C 1
ATOM 1982 O O . GLY A 1 267 ? 8.729 -3.736 4.584 1.00 19.51 267 GLY A O 1
ATOM 1983 N N . SER A 1 268 ? 9.204 -4.405 6.673 1.00 21.81 268 SER A N 1
ATOM 1984 C CA . SER A 1 268 ? 7.806 -4.405 7.078 1.00 24.97 268 SER A CA 1
ATOM 1985 C C . SER A 1 268 ? 7.231 -3.014 7.321 1.00 23.44 268 SER A C 1
ATOM 1986 O O . SER A 1 268 ? 6.031 -2.801 7.145 1.00 25.07 268 SER A O 1
ATOM 1989 N N . TYR A 1 269 ? 8.077 -2.069 7.723 1.00 13.92 269 TYR A N 1
ATOM 1990 C CA . TYR A 1 269 ? 7.628 -0.705 7.977 1.00 14.31 269 TYR A CA 1
ATOM 1991 C C . TYR A 1 269 ? 7.721 0.163 6.729 1.00 21.37 269 TYR A C 1
ATOM 1992 O O . TYR A 1 269 ? 6.859 1.008 6.478 1.00 19.29 269 TYR A O 1
ATOM 2001 N N . ALA A 1 270 ? 8.784 -0.031 5.958 1.00 15.49 270 ALA A N 1
ATOM 2002 C CA . ALA A 1 270 ? 8.951 0.682 4.700 1.00 23.35 270 ALA A CA 1
ATOM 2003 C C . ALA A 1 270 ? 8.549 -0.254 3.573 1.00 24.05 270 ALA A C 1
ATOM 2004 O O . ALA A 1 270 ? 9.305 -0.467 2.625 1.00 28.31 270 ALA A O 1
ATOM 2006 N N . ASN A 1 271 ? 7.354 -0.822 3.693 1.00 25.22 271 ASN A N 1
ATOM 2007 C CA . ASN A 1 271 ? 6.906 -1.859 2.768 1.00 31.30 271 ASN A CA 1
ATOM 2008 C C . ASN A 1 271 ? 6.214 -1.283 1.548 1.00 31.26 271 ASN A C 1
ATOM 2009 O O . ASN A 1 271 ? 5.617 -2.021 0.776 1.00 32.31 271 ASN A O 1
ATOM 2014 N N . ASN A 1 272 ? 6.298 0.033 1.381 1.00 35.54 272 ASN A N 1
ATOM 2015 C CA . ASN A 1 272 ? 5.759 0.691 0.197 1.00 37.46 272 ASN A CA 1
ATOM 2016 C C . ASN A 1 272 ? 6.673 1.803 -0.309 1.00 40.46 272 ASN A C 1
ATOM 2017 O O . ASN A 1 272 ? 7.325 2.489 0.478 1.00 39.72 272 ASN A O 1
ATOM 2022 N N . ALA A 1 273 ? 6.714 1.974 -1.626 1.00 43.78 273 ALA A N 1
ATOM 2023 C CA . ALA A 1 273 ? 7.463 3.067 -2.233 1.00 44.48 273 ALA A CA 1
ATOM 2024 C C . ALA A 1 273 ? 7.076 4.409 -1.619 1.00 46.09 273 ALA A C 1
ATOM 2025 O O . ALA A 1 273 ? 7.404 5.466 -2.157 1.00 52.02 273 ALA A O 1
ATOM 2027 N N . GLN A 1 274 ? 6.377 4.358 -0.490 1.00 41.86 274 GLN A N 1
ATOM 2028 C CA . GLN A 1 274 ? 5.437 5.410 -0.122 1.00 39.27 274 GLN A CA 1
ATOM 2029 C C . GLN A 1 274 ? 5.361 5.577 1.392 1.00 38.85 274 GLN A C 1
ATOM 2030 O O . GLN A 1 274 ? 5.347 6.697 1.903 1.00 33.85 274 GLN A O 1
ATOM 2036 N N . ASN A 1 275 ? 5.290 4.456 2.102 1.00 32.85 275 ASN A N 1
ATOM 2037 C CA . ASN A 1 275 ? 5.438 4.464 3.546 1.00 31.26 275 ASN A CA 1
ATOM 2038 C C . ASN A 1 275 ? 6.912 4.720 3.784 1.00 27.31 275 ASN A C 1
ATOM 2039 O O . ASN A 1 275 ? 7.333 5.154 4.857 1.00 18.85 275 ASN A O 1
ATOM 2044 N N . LEU A 1 276 ? 7.685 4.444 2.740 1.00 23.05 276 LEU A N 1
ATOM 2045 C CA . LEU A 1 276 ? 9.101 4.741 2.689 1.00 23.52 276 LEU A CA 1
ATOM 2046 C C . LEU A 1 276 ? 9.252 6.248 2.526 1.00 21.35 276 LEU A C 1
ATOM 2047 O O . LEU A 1 276 ? 10.074 6.874 3.195 1.00 24.36 276 LEU A O 1
ATOM 2052 N N . GLN A 1 277 ? 8.444 6.825 1.639 1.00 20.24 277 GLN A N 1
ATOM 2053 C CA . GLN A 1 277 ? 8.507 8.254 1.370 1.00 22.47 277 GLN A CA 1
ATOM 2054 C C . GLN A 1 277 ? 8.248 9.049 2.630 1.00 21.81 277 GLN A C 1
ATOM 2055 O O . GLN A 1 277 ? 9.029 9.925 2.987 1.00 20.88 277 GLN A O 1
ATOM 2061 N N . THR A 1 278 ? 7.138 8.740 3.292 1.00 19.52 278 THR A N 1
ATOM 2062 C CA . THR A 1 278 ? 6.767 9.428 4.515 1.00 25.05 278 THR A CA 1
ATOM 2063 C C . THR A 1 278 ? 7.861 9.285 5.575 1.00 21.75 278 THR A C 1
ATOM 2064 O O . THR A 1 278 ? 8.194 10.247 6.269 1.00 17.44 278 THR A O 1
ATOM 2068 N N . MET A 1 279 ? 8.432 8.090 5.686 1.00 19.62 279 MET A N 1
ATOM 2069 C CA . MET A 1 279 ? 9.498 7.847 6.653 1.00 15.45 279 MET A CA 1
ATOM 2070 C C . MET A 1 279 ? 10.763 8.612 6.270 1.00 17.03 279 MET A C 1
ATOM 2071 O O . MET A 1 279 ? 11.416 9.217 7.122 1.00 17.07 279 MET A O 1
ATOM 2076 N N . ALA A 1 280 ? 11.101 8.586 4.983 1.00 15.43 280 ALA A N 1
ATOM 2077 C CA . ALA A 1 280 ? 12.286 9.275 4.492 1.00 17.87 280 ALA A CA 1
ATOM 2078 C C . ALA A 1 280 ? 12.141 10.782 4.660 1.00 19.87 280 ALA A C 1
ATOM 2079 O O . ALA A 1 280 ? 13.110 11.467 4.982 1.00 20.62 280 ALA A O 1
ATOM 2081 N N . ASP A 1 281 ? 10.936 11.303 4.433 1.00 21.38 281 ASP A N 1
ATOM 2082 C CA . ASP A 1 281 ? 10.718 12.741 4.589 1.00 18.19 281 ASP A CA 1
ATOM 2083 C C . ASP A 1 281 ? 11.041 13.160 6.017 1.00 19.92 281 ASP A C 1
ATOM 2084 O O . ASP A 1 281 ? 11.651 14.201 6.242 1.00 21.83 281 ASP A O 1
ATOM 2089 N N . GLU A 1 282 ? 10.639 12.348 6.986 1.00 17.36 282 GLU A N 1
ATOM 2090 C CA . GLU A 1 282 ? 10.906 12.681 8.377 1.00 20.45 282 GLU A CA 1
ATOM 2091 C C . GLU A 1 282 ? 12.401 12.603 8.678 1.00 20.03 282 GLU A C 1
ATOM 2092 O O . GLU A 1 282 ? 12.950 13.459 9.370 1.00 18.77 282 GLU A O 1
ATOM 2098 N N . LEU A 1 283 ? 13.055 11.570 8.159 1.00 19.22 283 LEU A N 1
ATOM 2099 C CA . LEU A 1 283 ? 14.484 11.388 8.372 1.00 18.18 283 LEU A CA 1
ATOM 2100 C C . LEU A 1 283 ? 15.266 12.577 7.833 1.00 20.43 283 LEU A C 1
ATOM 2101 O O . LEU A 1 283 ? 16.068 13.181 8.548 1.00 16.00 283 LEU A O 1
ATOM 2106 N N . PHE A 1 284 ? 15.035 12.907 6.566 1.00 17.82 284 PHE A N 1
ATOM 2107 C CA . PHE A 1 284 ? 15.733 14.020 5.943 1.00 25.32 284 PHE A CA 1
ATOM 2108 C C . PHE A 1 284 ? 15.316 15.371 6.516 1.00 25.42 284 PHE A C 1
ATOM 2109 O O . PHE A 1 284 ? 16.049 16.353 6.406 1.00 24.20 284 PHE A O 1
ATOM 2117 N N . ASP A 1 285 ? 14.139 15.414 7.131 1.00 27.16 285 ASP A N 1
ATOM 2118 C CA . ASP A 1 285 ? 13.656 16.641 7.753 1.00 29.30 285 ASP A CA 1
ATOM 2119 C C . ASP A 1 285 ? 14.457 16.862 9.034 1.00 24.43 285 ASP A C 1
ATOM 2120 O O . ASP A 1 285 ? 14.756 17.995 9.398 1.00 23.30 285 ASP A O 1
ATOM 2125 N N . MET A 1 286 ? 14.803 15.768 9.710 1.00 21.83 286 MET A N 1
ATOM 2126 C CA . MET A 1 286 ? 15.582 15.840 10.943 1.00 23.86 286 MET A CA 1
ATOM 2127 C C . MET A 1 286 ? 16.983 16.333 10.604 1.00 25.37 286 MET A C 1
ATOM 2128 O O . MET A 1 286 ? 17.563 17.142 11.326 1.00 28.21 286 MET A O 1
ATOM 2133 N N . LEU A 1 287 ? 17.525 15.835 9.499 1.00 20.93 287 LEU A N 1
ATOM 2134 C CA . LEU A 1 287 ? 18.857 16.233 9.064 1.00 23.11 287 LEU A CA 1
ATOM 2135 C C . LEU A 1 287 ? 18.859 17.713 8.687 1.00 23.36 287 LEU A C 1
ATOM 2136 O O . LEU A 1 287 ? 19.695 18.486 9.150 1.00 28.01 287 LEU A O 1
ATOM 2141 N N . ALA A 1 288 ? 17.911 18.097 7.843 1.00 20.07 288 ALA A N 1
ATOM 2142 C CA . ALA A 1 288 ? 17.801 19.478 7.384 1.00 20.66 288 ALA A CA 1
ATOM 2143 C C . ALA A 1 288 ? 17.611 20.475 8.524 1.00 25.73 288 ALA A C 1
ATOM 2144 O O . ALA A 1 288 ? 18.082 21.609 8.447 1.00 27.39 288 ALA A O 1
ATOM 2146 N N . SER A 1 289 ? 16.927 20.053 9.582 1.00 21.53 289 SER A N 1
ATOM 2147 C CA . SER A 1 289 ? 16.670 20.930 10.720 1.00 25.37 289 SER A CA 1
ATOM 2148 C C . SER A 1 289 ? 17.827 20.943 11.709 1.00 23.65 289 SER A C 1
ATOM 2149 O O . SER A 1 289 ? 17.820 21.707 12.673 1.00 23.67 289 SER A O 1
ATOM 2152 N N . GLY A 1 290 ? 18.813 20.083 11.476 1.00 23.71 290 GLY A N 1
ATOM 2153 C CA . GLY A 1 290 ? 19.964 20.030 12.356 1.00 23.27 290 GLY A CA 1
ATOM 2154 C C . GLY A 1 290 ? 19.808 19.161 13.592 1.00 25.82 290 GLY A C 1
ATOM 2155 O O . GLY A 1 290 ? 20.627 19.241 14.499 1.00 30.86 290 GLY A O 1
ATOM 2156 N N . LYS A 1 291 ? 18.771 18.329 13.640 1.00 23.80 291 LYS A N 1
ATOM 2157 C CA . LYS A 1 291 ? 18.561 17.459 14.800 1.00 25.37 291 LYS A CA 1
ATOM 2158 C C . LYS A 1 291 ? 19.354 16.160 14.650 1.00 26.38 291 LYS A C 1
ATOM 2159 O O . LYS A 1 291 ? 19.659 15.491 15.639 1.00 27.29 291 LYS A O 1
ATOM 2165 N N . LEU A 1 292 ? 19.668 15.805 13.407 1.00 20.76 292 LEU A N 1
ATOM 2166 C CA . LEU A 1 292 ? 20.456 14.611 13.108 1.00 26.89 292 LEU A CA 1
ATOM 2167 C C . LEU A 1 292 ? 21.666 15.071 12.317 1.00 24.64 292 LEU A C 1
ATOM 2168 O O . LEU A 1 292 ? 21.559 15.973 11.488 1.00 24.32 292 LEU A O 1
ATOM 2173 N N . LYS A 1 293 ? 22.816 14.459 12.563 1.00 26.86 293 LYS A N 1
ATOM 2174 C CA . LYS A 1 293 ? 24.018 14.847 11.844 1.00 32.22 293 LYS A CA 1
ATOM 2175 C C . LYS A 1 293 ? 24.922 13.653 11.599 1.00 35.86 293 LYS A C 1
ATOM 2176 O O . LYS A 1 293 ? 24.901 12.683 12.357 1.00 27.49 293 LYS A O 1
ATOM 2182 N N . VAL A 1 294 ? 25.710 13.721 10.531 1.00 38.32 294 VAL A N 1
ATOM 2183 C CA . VAL A 1 294 ? 26.614 12.631 10.209 1.00 46.38 294 VAL A CA 1
ATOM 2184 C C . VAL A 1 294 ? 28.090 12.989 10.303 1.00 47.37 294 VAL A C 1
ATOM 2185 O O . VAL A 1 294 ? 28.827 12.302 11.008 1.00 52.64 294 VAL A O 1
ATOM 2189 N N . ASP A 1 295 ? 28.504 14.042 9.605 1.00 50.32 295 ASP A N 1
ATOM 2190 C CA . ASP A 1 295 ? 29.889 14.496 9.646 1.00 50.27 295 ASP A CA 1
ATOM 2191 C C . ASP A 1 295 ? 30.725 13.631 10.583 1.00 45.67 295 ASP A C 1
ATOM 2192 O O . ASP A 1 295 ? 30.564 13.686 11.802 1.00 48.23 295 ASP A O 1
ATOM 2197 N N . GLY A 1 296 ? 31.632 12.847 10.013 1.00 43.84 296 GLY A N 1
ATOM 2198 C CA . GLY A 1 296 ? 32.438 11.920 10.788 1.00 31.88 296 GLY A CA 1
ATOM 2199 C C . GLY A 1 296 ? 32.215 10.533 10.227 1.00 28.03 296 GLY A C 1
ATOM 2200 O O . GLY A 1 296 ? 31.716 9.637 10.906 1.00 31.64 296 GLY A O 1
ATOM 2201 N N . ILE A 1 297 ? 32.583 10.374 8.962 1.00 26.05 297 ILE A N 1
ATOM 2202 C CA . ILE A 1 297 ? 32.266 9.181 8.201 1.00 22.17 297 ILE A CA 1
ATOM 2203 C C . ILE A 1 297 ? 33.527 8.480 7.735 1.00 27.27 297 ILE A C 1
ATOM 2204 O O . ILE A 1 297 ? 34.352 9.064 7.031 1.00 20.09 297 ILE A O 1
ATOM 2209 N N . GLU A 1 298 ? 33.674 7.222 8.130 1.00 26.01 298 GLU A N 1
ATOM 2210 C CA . GLU A 1 298 ? 34.826 6.439 7.717 1.00 26.25 298 GLU A CA 1
ATOM 2211 C C . GLU A 1 298 ? 34.534 5.952 6.299 1.00 18.52 298 GLU A C 1
ATOM 2212 O O . GLU A 1 298 ? 33.414 5.535 6.006 1.00 18.36 298 GLU A O 1
ATOM 2218 N N . GLN A 1 299 ? 35.535 6.011 5.425 1.00 17.36 299 GLN A N 1
ATOM 2219 C CA . GLN A 1 299 ? 35.361 5.580 4.042 1.00 24.17 299 GLN A CA 1
ATOM 2220 C C . GLN A 1 299 ? 36.310 4.473 3.600 1.00 23.55 299 GLN A C 1
ATOM 2221 O O . GLN A 1 299 ? 37.516 4.555 3.807 1.00 27.06 299 GLN A O 1
ATOM 2227 N N . TYR A 1 300 ? 35.746 3.437 2.986 1.00 26.53 300 TYR A N 1
ATOM 2228 C CA . TYR A 1 300 ? 36.520 2.310 2.470 1.00 23.63 300 TYR A CA 1
ATOM 2229 C C . TYR A 1 300 ? 36.237 2.215 0.983 1.00 24.93 300 TYR A C 1
ATOM 2230 O O . TYR A 1 300 ? 35.127 2.511 0.545 1.00 18.98 300 TYR A O 1
ATOM 2239 N N . ALA A 1 301 ? 37.236 1.811 0.204 1.00 20.61 301 ALA A N 1
ATOM 2240 C CA . ALA A 1 301 ? 37.048 1.613 -1.228 1.00 23.05 301 ALA A CA 1
ATOM 2241 C C . ALA A 1 301 ? 36.221 0.353 -1.443 1.00 19.52 301 ALA A C 1
ATOM 2242 O O . ALA A 1 301 ? 36.471 -0.670 -0.804 1.00 20.93 301 ALA A O 1
ATOM 2244 N N . LEU A 1 302 ? 35.232 0.419 -2.329 1.00 21.32 302 LEU A N 1
ATOM 2245 C CA . LEU A 1 302 ? 34.329 -0.714 -2.499 1.00 19.72 302 LEU A CA 1
ATOM 2246 C C . LEU A 1 302 ? 35.127 -2.018 -2.536 1.00 22.49 302 LEU A C 1
ATOM 2247 O O . LEU A 1 302 ? 34.690 -3.039 -2.000 1.00 23.83 302 LEU A O 1
ATOM 2252 N N . LYS A 1 303 ? 36.306 -1.984 -3.151 1.00 25.73 303 LYS A N 1
ATOM 2253 C CA . LYS A 1 303 ? 37.134 -3.188 -3.247 1.00 23.27 303 LYS A CA 1
ATOM 2254 C C . LYS A 1 303 ? 37.621 -3.704 -1.895 1.00 22.18 303 LYS A C 1
ATOM 2255 O O . LYS A 1 303 ? 37.978 -4.875 -1.760 1.00 19.68 303 LYS A O 1
ATOM 2261 N N . ASP A 1 304 ? 37.618 -2.838 -0.889 1.00 22.90 304 ASP A N 1
ATOM 2262 C CA . ASP A 1 304 ? 38.053 -3.232 0.447 1.00 22.76 304 ASP A CA 1
ATOM 2263 C C . ASP A 1 304 ? 36.862 -3.500 1.367 1.00 23.64 304 ASP A C 1
ATOM 2264 O O . ASP A 1 304 ? 36.957 -3.346 2.588 1.00 21.07 304 ASP A O 1
ATOM 2269 N N . ALA A 1 305 ? 35.744 -3.914 0.781 1.00 22.75 305 ALA A N 1
ATOM 2270 C CA . ALA A 1 305 ? 34.544 -4.188 1.568 1.00 23.62 305 ALA A CA 1
ATOM 2271 C C . ALA A 1 305 ? 34.790 -5.227 2.655 1.00 20.04 305 ALA A C 1
ATOM 2272 O O . ALA A 1 305 ? 34.169 -5.182 3.715 1.00 20.14 305 ALA A O 1
ATOM 2274 N N . ALA A 1 306 ? 35.698 -6.163 2.400 1.00 17.99 306 ALA A N 1
ATOM 2275 C CA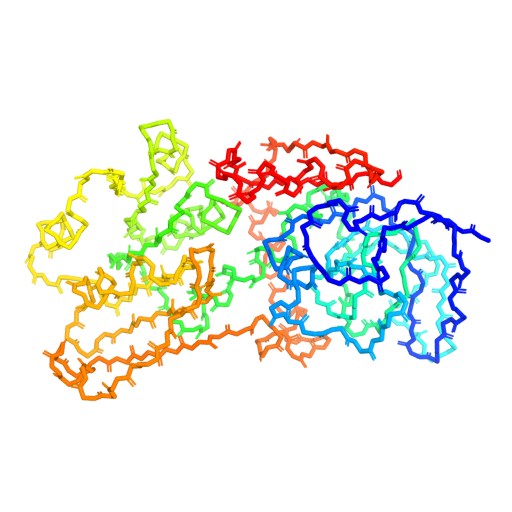 . ALA A 1 306 ? 35.981 -7.200 3.387 1.00 20.35 306 ALA A CA 1
ATOM 2276 C C . ALA A 1 306 ? 36.588 -6.597 4.653 1.00 20.52 306 ALA A C 1
ATOM 2277 O O . ALA A 1 306 ? 36.204 -6.960 5.766 1.00 21.09 306 ALA A O 1
ATOM 2279 N N . LYS A 1 307 ? 37.530 -5.673 4.478 1.00 21.50 307 LYS A N 1
ATOM 2280 C CA . LYS A 1 307 ? 38.188 -5.015 5.609 1.00 20.58 307 LYS A CA 1
ATOM 2281 C C . LYS A 1 307 ? 37.172 -4.232 6.428 1.00 13.86 307 LYS A C 1
ATOM 2282 O O . LYS A 1 307 ? 37.213 -4.226 7.661 1.00 18.01 307 LYS A O 1
ATOM 2288 N N . ALA A 1 308 ? 36.258 -3.571 5.730 1.00 13.96 308 ALA A N 1
ATOM 2289 C CA . ALA A 1 308 ? 35.229 -2.783 6.387 1.00 14.14 308 ALA A CA 1
ATOM 2290 C C . ALA A 1 308 ? 34.327 -3.686 7.222 1.00 14.91 308 ALA A C 1
ATOM 2291 O O . ALA A 1 308 ? 34.020 -3.369 8.367 1.00 15.61 308 ALA A O 1
ATOM 2293 N N . GLN A 1 309 ? 33.905 -4.815 6.656 1.00 16.07 309 GLN A N 1
ATOM 2294 C CA . GLN A 1 309 ? 33.039 -5.731 7.393 1.00 18.55 309 GLN A CA 1
ATOM 2295 C C . GLN A 1 309 ? 33.750 -6.331 8.610 1.00 17.25 309 GLN A C 1
ATOM 2296 O O . GLN A 1 309 ? 33.134 -6.536 9.657 1.00 18.20 309 GLN A O 1
ATOM 2302 N N . ILE A 1 310 ? 35.046 -6.594 8.481 1.00 16.16 310 ILE A N 1
ATOM 2303 C CA . ILE A 1 310 ? 35.809 -7.150 9.598 1.00 18.60 310 ILE A CA 1
ATOM 2304 C C . ILE A 1 310 ? 35.800 -6.199 10.803 1.00 18.13 310 ILE A C 1
ATOM 2305 O O . ILE A 1 310 ? 35.629 -6.633 11.944 1.00 21.34 310 ILE A O 1
ATOM 2310 N N . GLU A 1 311 ? 35.965 -4.904 10.553 1.00 15.65 311 GLU A N 1
ATOM 2311 C CA . GLU A 1 311 ? 35.953 -3.930 11.643 1.00 16.07 311 GLU A CA 1
ATOM 2312 C C . GLU A 1 311 ? 34.562 -3.840 12.262 1.00 18.42 311 GLU A C 1
ATOM 2313 O O . GLU A 1 311 ? 34.418 -3.810 13.486 1.00 18.11 311 GLU A O 1
ATOM 2319 N N . LEU A 1 312 ? 33.537 -3.810 11.412 1.00 19.62 312 LEU A N 1
ATOM 2320 C CA . LEU A 1 312 ? 32.154 -3.738 11.882 1.00 21.47 312 LEU A CA 1
ATOM 2321 C C . LEU A 1 312 ? 31.857 -4.914 12.817 1.00 22.42 312 LEU A C 1
ATOM 2322 O O . LEU A 1 312 ? 31.450 -4.727 13.964 1.00 22.00 312 LEU A O 1
ATOM 2327 N N . SER A 1 313 ? 32.073 -6.127 12.322 1.00 22.06 313 SER A N 1
ATOM 2328 C CA . SER A 1 313 ? 31.820 -7.326 13.110 1.00 26.62 313 SER A CA 1
ATOM 2329 C C . SER A 1 313 ? 32.690 -7.394 14.366 1.00 23.16 313 SER A C 1
ATOM 2330 O O . SER A 1 313 ? 32.286 -7.971 15.375 1.00 27.49 313 SER A O 1
ATOM 2333 N N . ALA A 1 314 ? 33.878 -6.802 14.296 1.00 24.39 314 ALA A N 1
ATOM 2334 C CA . ALA A 1 314 ? 34.816 -6.827 15.413 1.00 30.28 314 ALA A CA 1
ATOM 2335 C C . ALA A 1 314 ? 34.449 -5.819 16.498 1.00 30.77 314 ALA A C 1
ATOM 2336 O O . ALA A 1 314 ? 35.086 -5.771 17.550 1.00 33.52 314 ALA A O 1
ATOM 2338 N N . ARG A 1 315 ? 33.423 -5.016 16.239 1.00 28.80 315 ARG A N 1
ATOM 2339 C CA . ARG A 1 315 ? 32.981 -4.009 17.197 1.00 27.73 315 ARG A CA 1
ATOM 2340 C C . ARG A 1 315 ? 34.050 -2.940 17.404 1.00 28.31 315 ARG A C 1
ATOM 2341 O O . ARG A 1 315 ? 34.242 -2.445 18.514 1.00 25.75 315 ARG A O 1
ATOM 2349 N N . ARG A 1 316 ? 34.742 -2.592 16.324 1.00 31.15 316 ARG A N 1
ATOM 2350 C CA . ARG A 1 316 ? 35.796 -1.587 16.369 1.00 35.11 316 ARG A CA 1
ATOM 2351 C C . ARG A 1 316 ? 35.394 -0.333 15.604 1.00 35.83 316 ARG A C 1
ATOM 2352 O O . ARG A 1 316 ? 36.248 0.408 15.117 1.00 33.63 316 ARG A O 1
ATOM 2360 N N . THR A 1 317 ? 34.090 -0.099 15.500 1.00 33.31 317 THR A N 1
ATOM 2361 C CA . THR A 1 317 ? 33.583 1.061 14.794 1.00 36.17 317 THR A CA 1
ATOM 2362 C C . THR A 1 317 ? 32.507 1.793 15.589 1.00 37.66 317 THR A C 1
ATOM 2363 O O . THR A 1 317 ? 31.887 1.227 16.490 1.00 28.31 317 THR A O 1
ATOM 2367 N N . THR A 1 318 ? 32.316 3.065 15.252 1.00 37.50 318 THR A N 1
ATOM 2368 C CA . THR A 1 318 ? 31.306 3.905 15.877 1.00 36.28 318 THR A CA 1
ATOM 2369 C C . THR A 1 318 ? 30.646 4.719 14.768 1.00 35.12 318 THR A C 1
ATOM 2370 O O . THR A 1 318 ? 31.309 5.143 13.815 1.00 28.89 318 THR A O 1
ATOM 2374 N N . GLY A 1 319 ? 29.339 4.925 14.885 1.00 25.45 319 GLY A N 1
ATOM 2375 C CA . GLY A 1 319 ? 28.630 5.680 13.871 1.00 26.27 319 GLY A CA 1
ATOM 2376 C C . GLY A 1 319 ? 28.563 4.943 12.540 1.00 25.70 319 GLY A C 1
ATOM 2377 O O . GLY A 1 319 ? 28.692 3.715 12.481 1.00 23.83 319 GLY A O 1
ATOM 2378 N N . SER A 1 320 ? 28.374 5.695 11.461 1.00 24.06 320 SER A N 1
ATOM 2379 C CA . SER A 1 320 ? 28.270 5.107 10.132 1.00 23.00 320 SER A CA 1
ATOM 2380 C C . SER A 1 320 ? 29.600 5.051 9.379 1.00 22.52 320 SER A C 1
ATOM 2381 O O . SER A 1 320 ? 30.505 5.858 9.600 1.00 19.24 320 SER A O 1
ATOM 2384 N N . THR A 1 321 ? 29.700 4.066 8.492 1.00 24.16 321 THR A N 1
ATOM 2385 C CA . THR A 1 321 ? 30.864 3.884 7.637 1.00 20.14 321 THR A CA 1
ATOM 2386 C C . THR A 1 321 ? 30.374 3.500 6.248 1.00 21.70 321 THR A C 1
ATOM 2387 O O . THR A 1 321 ? 29.464 2.683 6.110 1.00 24.10 321 THR A O 1
ATOM 2391 N N . ILE A 1 322 ? 30.966 4.097 5.220 1.00 18.10 322 ILE A N 1
ATOM 2392 C CA . ILE A 1 322 ? 30.483 3.901 3.862 1.00 16.19 322 ILE A CA 1
ATOM 2393 C C . ILE A 1 322 ? 31.578 3.359 2.950 1.00 17.10 322 ILE A C 1
ATOM 2394 O O . ILE A 1 322 ? 32.765 3.431 3.264 1.00 17.23 322 ILE A O 1
ATOM 2399 N N . LEU A 1 323 ? 31.152 2.807 1.822 1.00 17.72 323 LEU A N 1
ATOM 2400 C CA . LEU A 1 323 ? 32.048 2.257 0.815 1.00 18.22 323 LEU A CA 1
ATOM 2401 C C . LEU A 1 323 ? 31.949 3.168 -0.405 1.00 20.34 323 LEU A C 1
ATOM 2402 O O . LEU A 1 323 ? 30.852 3.576 -0.784 1.00 18.55 323 LEU A O 1
ATOM 2407 N N . ILE A 1 324 ? 33.089 3.491 -1.012 1.00 22.18 324 ILE A N 1
ATOM 2408 C CA . ILE A 1 324 ? 33.112 4.356 -2.194 1.00 22.21 324 ILE A CA 1
ATOM 2409 C C . ILE A 1 324 ? 33.481 3.538 -3.433 1.00 24.65 324 ILE A C 1
ATOM 2410 O O . ILE A 1 324 ? 34.547 2.923 -3.487 1.00 25.87 324 ILE A O 1
ATOM 2415 N N . PRO A 1 325 ? 32.594 3.515 -4.443 1.00 23.84 325 PRO A N 1
ATOM 2416 C CA . PRO A 1 325 ? 32.820 2.768 -5.683 1.00 26.97 325 PRO A CA 1
ATOM 2417 C C . PRO A 1 325 ? 33.833 3.421 -6.622 1.00 31.59 325 PRO A C 1
ATOM 2418 O O . PRO A 1 325 ? 34.196 4.583 -6.447 1.00 30.22 325 PRO A O 1
#

Radius of gyration: 19.64 Å; Cα contacts (8 Å, |Δi|>4): 756; chains: 1; bounding box: 35×42×60 Å

B-factor: mean 26.32, std 10.08, range [4.94, 69.56]

Foldseek 3Di:
DWWFWWAQDAAALVRIDIDDDDDDDAAQQKWKFQFFWAFDDLVQNCCRNVVPDAPHPRFGTGWWTKGFTCDGHNNDDVDDGGFTKIFQDFHGTSLISMDMGGLLRIDTDDPPDDRHNRNQQHNLVLVLLCVCPPVDVDAAAFEEEEEPLFAANNLQNQLVCQVRNHAYEYEAQDVVSQVSSVVSHHNHYHNVVPDLLLVVQCVVVVNQAGLEYEAACADVCPVVQLSRHGAQHEYEHAHHLVHHHDPDDCVVCVVSHNYYYDHDDSCVQSVTSPSSHVSVCVSVVCVVVPSGDAPPEAEAASRVSSVVNVCNSVSVDGHIYMYGD